Protein AF-A0A433N9Q8-F1 (afdb_monomer)

Sequence (322 aa):
MTQEKDTVDYTVRGFSREFDNTLSNVAILLNKPKSVILRELAEQHFTDRIKMFGMMSKHVAALDEMMARNLGAELIERPYESHMTTRNSLEMGKLLNISSDEQLEDILVRNTPYIMVRANQVIKDTPRTVKGMTLWFALFAELASSSPDLVKTAWETLFYSFDDESYYRYYKNINEIRLLMNKDAITADLHDVRHDGKFCTVAITKPADYQYGAWLAVITLTPAGAQIADEAAADKALSGLCYPTFEKRQIVAKKDTGYHAMAFPEDGGEQQRGFKFIDGRCELNVYSKDYAGSSEFYHPTPLKHVAEVLASVTDGHLKPFA

Organism: NCBI:txid180957

Foldseek 3Di:
DPPDPPDDDDDDDDDDPVVVVVLVVVCVVVVHDSVVVVVVVCCQPQDLLLVVLLLPPPVLVVLQVVLCVVQQAAEASDDDDDPLVSQLSVVLCVLLVPRDSVVLVVLLVVQVVCLNLQCCLPCRVPNHDYGSVSSVSSSLLVQLCDDLVSLVVCCVRRQDDPFVQSLLSSQLSSQVSCVVVVHDRRFSCPQWDWDDADFWIWTWGCDNPDDPQKIKIKIATDPNNVVLCPDPCNVVLFAAQADDDDDQKDKDFDPPPQQWHWHADPVRDDIDIDGGDDPRMTMMMIGRHPDPDRHLVPPPQHVNNVRVVVSVSSCVSSVVSD

Nearest PDB structures (foldseek):
  8chv-assembly1_D  TM=2.017E-01  e=1.789E+00  Homo sapiens
  8b6h-assembly1_EM  TM=1.781E-01  e=7.689E+00  Tetrahymena thermophila SB210
  7u06-assembly1_c  TM=1.977E-01  e=5.269E+00  Saccharomyces cerevisiae

Secondary structure (DSSP, 8-state):
----------------HHHHHHHHHHHHHHT--HHHHHHHHHHHHH--HHHHHHHH-HHHHHHHHHHHHHHTPEEESS----HHHHHHHHHHHHHTT---HHHHHHHHHHHGGGHHHHHHHHTTT-SEEETTHHHHHHHHHHHHHS-HHHHHHHIIIII--S-HHHHHHHHHHHHHHHHHTT-PPPP--TT-EEEE-SSEEEEEE--TTSPTTEEEEEEEE-HHHHHHHHSTTHHHHSEEEEPPPBTTEEEEEPTTSS-EEEE--TT----EEEEE-BTTEEEEEEEE-S---S-GGG-SS-HHHHHHHHHHHHHHHHGGG-

Structure (mmCIF, N/CA/C/O backbone):
data_AF-A0A433N9Q8-F1
#
_entry.id   AF-A0A433N9Q8-F1
#
loop_
_atom_site.group_PDB
_atom_site.id
_atom_site.type_symbol
_atom_site.label_atom_id
_atom_site.label_alt_id
_atom_site.label_comp_id
_atom_site.label_asym_id
_atom_site.label_entity_id
_atom_site.label_seq_id
_atom_site.pdbx_PDB_ins_code
_atom_site.Cartn_x
_atom_site.Cartn_y
_atom_site.Cartn_z
_atom_site.occupancy
_atom_site.B_iso_or_equiv
_atom_site.auth_seq_id
_atom_site.auth_comp_id
_atom_site.auth_asym_id
_atom_site.auth_atom_id
_atom_site.pdbx_PDB_model_num
ATOM 1 N N . MET A 1 1 ? -24.085 -9.781 42.299 1.00 31.45 1 MET A N 1
ATOM 2 C CA . MET A 1 1 ? -23.102 -8.685 42.408 1.00 31.45 1 MET A CA 1
ATOM 3 C C . MET A 1 1 ? -23.230 -7.846 41.155 1.00 31.45 1 MET A C 1
ATOM 5 O O . MET A 1 1 ? -22.847 -8.295 40.084 1.00 31.45 1 MET A O 1
ATOM 9 N N . THR A 1 2 ? -23.900 -6.707 41.269 1.00 35.03 2 THR A N 1
ATOM 10 C CA . THR A 1 2 ? -24.019 -5.697 40.216 1.00 35.03 2 THR A CA 1
ATOM 11 C C . THR A 1 2 ? -22.614 -5.173 39.943 1.00 35.03 2 THR A C 1
ATOM 13 O O . THR A 1 2 ? -21.982 -4.663 40.862 1.00 35.03 2 THR A O 1
ATOM 16 N N . GLN A 1 3 ? -22.090 -5.365 38.730 1.00 36.41 3 GLN A N 1
ATOM 17 C CA . GLN A 1 3 ? -20.880 -4.661 38.308 1.00 36.41 3 GLN A CA 1
ATOM 18 C C . GLN A 1 3 ? -21.175 -3.163 38.434 1.00 36.41 3 GLN A C 1
ATOM 20 O O . GLN A 1 3 ? -22.053 -2.657 37.732 1.00 36.41 3 GLN A O 1
ATOM 25 N N . GLU A 1 4 ? -20.510 -2.478 39.366 1.00 37.81 4 GLU A N 1
ATOM 26 C CA . GLU A 1 4 ? -20.438 -1.019 39.342 1.00 37.81 4 GLU A CA 1
ATOM 27 C C . GLU A 1 4 ? -19.962 -0.630 37.943 1.00 37.81 4 GLU A C 1
ATOM 29 O O . GLU A 1 4 ? -18.916 -1.088 37.480 1.00 37.81 4 GLU A O 1
ATOM 34 N N . LYS A 1 5 ? -20.780 0.146 37.225 1.00 50.31 5 LYS A N 1
ATOM 35 C CA . LYS A 1 5 ? -20.314 0.787 36.002 1.00 50.31 5 LYS A CA 1
ATOM 36 C C . LYS A 1 5 ? -19.216 1.746 36.439 1.00 50.31 5 LYS A C 1
ATOM 38 O O . LYS A 1 5 ? -19.501 2.683 37.174 1.00 50.31 5 LYS A O 1
ATOM 43 N N . ASP A 1 6 ? -17.989 1.470 36.023 1.00 73.12 6 ASP A N 1
ATOM 44 C CA . ASP A 1 6 ? -16.824 2.321 36.251 1.00 73.12 6 ASP A CA 1
ATOM 45 C C . ASP A 1 6 ? -17.045 3.649 35.502 1.00 73.12 6 ASP A C 1
ATOM 47 O O . ASP A 1 6 ? -16.806 3.756 34.298 1.00 73.12 6 ASP A O 1
ATOM 51 N N . THR A 1 7 ? -17.675 4.618 36.172 1.00 78.06 7 THR A N 1
ATOM 52 C CA . THR A 1 7 ? -18.105 5.897 35.590 1.00 78.06 7 THR A CA 1
ATOM 53 C C . THR A 1 7 ? -17.293 7.041 36.171 1.00 78.06 7 THR A C 1
ATOM 55 O O . THR A 1 7 ? -17.080 7.102 37.380 1.00 78.06 7 THR A O 1
ATOM 58 N N . VAL A 1 8 ? -16.900 7.985 35.315 1.00 82.38 8 VAL A N 1
ATOM 59 C CA . VAL A 1 8 ? -16.176 9.200 35.704 1.00 82.38 8 VAL A CA 1
ATOM 60 C C . VAL A 1 8 ? -17.078 10.412 35.497 1.00 82.38 8 VAL A C 1
ATOM 62 O O . VAL A 1 8 ? -17.590 10.628 34.398 1.00 82.38 8 VAL A O 1
ATOM 65 N N . ASP A 1 9 ? -17.240 11.221 36.543 1.00 87.69 9 ASP A N 1
ATOM 66 C CA . ASP A 1 9 ? -17.997 12.468 36.477 1.00 87.69 9 ASP A CA 1
ATOM 67 C C . ASP A 1 9 ? -17.104 13.638 36.045 1.00 87.69 9 ASP A C 1
ATOM 69 O O . ASP A 1 9 ? -16.036 13.885 36.610 1.00 87.69 9 ASP A O 1
ATOM 73 N N . TYR A 1 10 ? -17.575 14.410 35.063 1.00 85.50 10 TYR A N 1
ATOM 74 C CA . TYR A 1 10 ? -16.895 15.604 34.561 1.00 85.50 10 TYR A CA 1
ATOM 75 C C . TYR A 1 10 ? -17.683 16.868 34.908 1.00 85.50 10 TYR A C 1
ATOM 77 O O . TYR A 1 10 ? -18.892 16.947 34.699 1.00 85.50 10 TYR A O 1
ATOM 85 N N . THR A 1 11 ? -16.986 17.907 35.376 1.00 89.81 11 THR A N 1
ATOM 86 C CA . THR A 1 11 ? -17.552 19.260 35.497 1.00 89.81 11 THR A CA 1
ATOM 87 C C . THR A 1 11 ? -17.067 20.123 34.336 1.00 89.81 11 THR A C 1
ATOM 89 O O . THR A 1 11 ? -15.890 20.472 34.273 1.00 89.81 11 THR A O 1
ATOM 92 N N . VAL A 1 12 ? -17.978 20.513 33.442 1.00 85.75 12 VAL A N 1
ATOM 93 C CA . VAL A 1 12 ? -17.686 21.412 32.314 1.00 85.75 12 VAL A CA 1
ATOM 94 C C . VAL A 1 12 ? -18.096 22.838 32.686 1.00 85.75 12 VAL A C 1
ATOM 96 O O . VAL A 1 12 ? -19.230 23.075 33.101 1.00 85.75 12 VAL A O 1
ATOM 99 N N . ARG A 1 13 ? -17.173 23.799 32.568 1.00 89.94 13 ARG A N 1
ATOM 100 C CA . ARG A 1 13 ? -17.403 25.221 32.884 1.00 89.94 13 ARG A CA 1
ATOM 101 C C . ARG A 1 13 ? -17.312 26.074 31.620 1.00 89.94 13 ARG A C 1
ATOM 103 O O . ARG A 1 13 ? -16.639 25.693 30.671 1.00 89.94 13 ARG A O 1
ATOM 110 N N . GLY A 1 14 ? -17.935 27.254 31.645 1.00 91.44 14 GLY A N 1
ATOM 111 C CA . GLY A 1 14 ? -17.778 28.264 30.590 1.00 91.44 14 GLY A CA 1
ATOM 112 C C . GLY A 1 14 ? -18.806 28.216 29.456 1.00 91.44 14 GLY A C 1
ATOM 113 O O . GLY A 1 14 ? -18.588 28.854 28.432 1.00 91.44 14 GLY A O 1
ATOM 114 N N . PHE A 1 15 ? -19.930 27.510 29.619 1.00 92.12 15 PHE A N 1
ATOM 115 C CA . PHE A 1 15 ? -21.057 27.657 28.694 1.00 92.12 15 PHE A CA 1
ATOM 116 C C . PHE A 1 15 ? -21.629 29.079 28.755 1.00 92.12 15 PHE A C 1
ATOM 118 O O . PHE A 1 15 ? -21.805 29.637 29.841 1.00 92.12 15 PHE A O 1
ATOM 125 N N . SER A 1 16 ? -21.933 29.662 27.592 1.00 95.88 16 SER A N 1
ATOM 126 C CA . SER A 1 16 ? -22.615 30.955 27.533 1.00 95.88 16 SER A CA 1
ATOM 127 C C . SER A 1 16 ? -24.051 30.834 28.047 1.00 95.88 16 SER A C 1
ATOM 129 O O . SER A 1 16 ? -24.671 29.767 27.996 1.00 95.88 16 SER A O 1
ATOM 131 N N . ARG A 1 17 ? -24.603 31.950 28.528 1.00 95.44 17 ARG A N 1
ATOM 132 C CA . ARG A 1 17 ? -25.985 32.002 29.022 1.00 95.44 17 ARG A CA 1
ATOM 133 C C . ARG A 1 17 ? -26.982 31.687 27.906 1.00 95.44 17 ARG A C 1
ATOM 135 O O . ARG A 1 17 ? -27.968 30.994 28.132 1.00 95.44 17 ARG A O 1
ATOM 142 N N . GLU A 1 18 ? -26.712 32.169 26.698 1.00 96.75 18 GLU A N 1
ATOM 143 C CA . GLU A 1 18 ? -27.538 31.958 25.509 1.00 96.75 18 GLU A CA 1
ATOM 144 C C . GLU A 1 18 ? -27.590 30.472 25.124 1.00 96.75 18 GLU A C 1
ATOM 146 O O . GLU A 1 18 ? -28.661 29.947 24.800 1.00 96.75 18 GLU A O 1
ATOM 151 N N . PHE A 1 19 ? -26.454 29.773 25.218 1.00 95.69 19 PHE A N 1
ATOM 152 C CA . PHE A 1 19 ? -26.404 28.332 24.994 1.00 95.69 19 PHE A CA 1
ATOM 153 C C . PHE A 1 19 ? -27.163 27.567 26.085 1.00 95.69 19 PHE A C 1
ATOM 155 O O . PHE A 1 19 ? -27.964 26.700 25.747 1.00 95.69 19 PHE A O 1
ATOM 162 N N . ASP A 1 20 ? -26.991 27.902 27.371 1.00 95.81 20 ASP A N 1
ATOM 163 C CA . ASP A 1 20 ? -27.712 27.217 28.458 1.00 95.81 20 ASP A CA 1
ATOM 164 C C . ASP A 1 20 ? -29.237 27.398 28.365 1.00 95.81 20 ASP A C 1
ATOM 166 O O . ASP A 1 20 ? -29.995 26.451 28.594 1.00 95.81 20 ASP A O 1
ATOM 170 N N . ASN A 1 21 ? -29.701 28.581 27.953 1.00 97.19 21 ASN A N 1
ATOM 171 C CA . ASN A 1 21 ? -31.117 28.825 27.669 1.00 97.19 21 ASN A CA 1
ATOM 172 C C . ASN A 1 21 ? -31.620 27.903 26.549 1.00 97.19 21 ASN A C 1
ATOM 174 O O . ASN A 1 21 ? -32.655 27.251 26.688 1.00 97.19 21 ASN A O 1
ATOM 178 N N . THR A 1 22 ? -30.856 27.797 25.460 1.00 97.31 22 THR A N 1
ATOM 179 C CA . THR A 1 22 ? -31.185 26.907 24.339 1.00 97.31 22 THR A CA 1
ATOM 180 C C . THR A 1 22 ? -31.194 25.442 24.779 1.00 97.31 22 THR A C 1
ATOM 182 O O . THR A 1 22 ? -32.152 24.724 24.505 1.00 97.31 22 THR A O 1
ATOM 185 N N . LEU A 1 23 ? -30.183 25.006 25.535 1.00 95.81 23 LEU A N 1
ATOM 186 C CA . LEU A 1 23 ? -30.084 23.646 26.061 1.00 95.81 23 LEU A CA 1
ATOM 187 C C . LEU A 1 23 ? -31.224 23.323 27.040 1.00 95.81 23 LEU A C 1
ATOM 189 O O . LEU A 1 23 ? -31.704 22.194 27.056 1.00 95.81 23 LEU A O 1
ATOM 193 N N . SER A 1 24 ? -31.698 24.301 27.821 1.00 97.00 24 SER A N 1
ATOM 194 C CA . SER A 1 24 ? -32.892 24.159 28.672 1.00 97.00 24 SER A CA 1
ATOM 195 C C . SER A 1 24 ? -34.137 23.869 27.841 1.00 97.00 24 SER A C 1
ATOM 197 O O . SER A 1 24 ? -34.876 22.938 28.148 1.00 97.00 24 SER A O 1
ATOM 199 N N . ASN A 1 25 ? -34.340 24.627 26.761 1.00 97.62 25 ASN A N 1
ATOM 200 C CA . ASN A 1 25 ? -35.471 24.422 25.861 1.00 97.62 25 ASN A CA 1
ATOM 201 C C . ASN A 1 25 ? -35.389 23.052 25.174 1.00 97.62 25 ASN A C 1
ATOM 203 O O . ASN A 1 25 ? -36.377 22.323 25.143 1.00 97.62 25 ASN A O 1
ATOM 207 N N . VAL A 1 26 ? -34.205 22.659 24.691 1.00 96.94 26 VAL A N 1
ATOM 208 C CA . VAL A 1 26 ? -33.976 21.334 24.090 1.00 96.94 26 VAL A CA 1
ATOM 209 C C . VAL A 1 26 ? -34.224 20.211 25.103 1.00 96.94 26 VAL A C 1
ATOM 211 O O . VAL A 1 26 ? -34.864 19.223 24.762 1.00 96.94 26 VAL A O 1
ATOM 214 N N . ALA A 1 27 ? -33.786 20.367 26.355 1.00 97.12 27 ALA A N 1
ATOM 215 C CA . ALA A 1 27 ? -34.026 19.399 27.426 1.00 97.12 27 ALA A CA 1
ATOM 216 C C . ALA A 1 27 ? -35.521 19.171 27.694 1.00 97.12 27 ALA A C 1
ATOM 218 O O . ALA A 1 27 ? -35.953 18.026 27.835 1.00 97.12 27 ALA A O 1
ATOM 219 N N . ILE A 1 28 ? -36.312 20.250 27.708 1.00 97.25 28 ILE A N 1
ATOM 220 C CA . ILE A 1 28 ? -37.774 20.182 27.839 1.00 97.25 28 ILE A CA 1
ATOM 221 C C . ILE A 1 28 ? -38.385 19.473 26.623 1.00 97.25 28 ILE A C 1
ATOM 223 O O . ILE A 1 28 ? -39.168 18.543 26.796 1.00 97.25 28 ILE A O 1
ATOM 227 N N . LEU A 1 29 ? -38.003 19.869 25.403 1.00 97.31 29 LEU A N 1
ATOM 228 C CA . LEU A 1 29 ? -38.543 19.302 24.160 1.00 97.31 29 LEU A CA 1
ATOM 229 C C . LEU A 1 29 ? -38.243 17.806 24.005 1.00 97.31 29 LEU A C 1
ATOM 231 O O . LEU A 1 29 ? -39.100 17.052 23.554 1.00 97.31 29 LEU A O 1
ATOM 235 N N . LEU A 1 30 ? -37.037 17.374 24.380 1.00 95.25 30 LEU A N 1
ATOM 236 C CA . LEU A 1 30 ? -36.615 15.973 24.310 1.00 95.25 30 LEU A CA 1
ATOM 237 C C . LEU A 1 30 ? -37.037 15.154 25.537 1.00 95.25 30 LEU A C 1
ATOM 239 O O . LEU A 1 30 ? -36.809 13.946 25.555 1.00 95.25 30 LEU A O 1
ATOM 243 N N . ASN A 1 31 ? -37.609 15.792 26.564 1.00 96.31 31 ASN A N 1
ATOM 244 C CA . ASN A 1 31 ? -37.870 15.194 27.874 1.00 96.31 31 ASN A CA 1
ATOM 245 C C . ASN A 1 31 ? -36.634 14.460 28.445 1.00 96.31 31 ASN A C 1
ATOM 247 O O . ASN A 1 31 ? -36.723 13.338 28.948 1.00 96.31 31 ASN A O 1
ATOM 251 N N . LYS A 1 32 ? -35.455 15.084 28.326 1.00 96.50 32 LYS A N 1
ATOM 252 C CA . LYS A 1 32 ? -34.167 14.538 28.784 1.00 96.50 32 LYS A CA 1
ATOM 253 C C . LYS A 1 32 ? -33.403 15.570 29.619 1.00 96.50 32 LYS A C 1
ATOM 255 O O . LYS A 1 32 ? -33.336 16.731 29.220 1.00 96.50 32 LYS A O 1
ATOM 260 N N . PRO A 1 33 ? -32.760 15.182 30.739 1.00 96.25 33 PRO A N 1
ATOM 261 C CA . PRO A 1 33 ? -31.902 16.094 31.493 1.00 96.25 33 PRO A CA 1
ATOM 262 C C . PRO A 1 33 ? -30.751 16.642 30.639 1.00 96.25 33 PRO A C 1
ATOM 264 O O . PRO A 1 33 ? -30.158 15.906 29.850 1.00 96.25 33 PRO A O 1
ATOM 267 N N . LYS A 1 34 ? -30.365 17.908 30.860 1.00 94.44 34 LYS A N 1
ATOM 268 C CA . LYS A 1 34 ? -29.237 18.551 30.155 1.00 94.44 34 LYS A CA 1
ATOM 269 C C . LYS A 1 34 ? -27.954 17.714 30.211 1.00 94.44 34 LYS A C 1
ATOM 271 O O . LYS A 1 34 ? -27.276 17.560 29.203 1.00 94.44 34 LYS A O 1
ATOM 276 N N . SER A 1 35 ? -27.639 17.153 31.382 1.00 91.69 35 SER A N 1
ATOM 277 C CA . SER A 1 35 ? -26.459 16.306 31.591 1.00 91.69 35 SER A CA 1
ATOM 278 C C . SER A 1 35 ? -26.495 15.030 30.750 1.00 91.69 35 SER A C 1
ATOM 280 O O . SER A 1 35 ? -25.464 14.625 30.228 1.00 91.69 35 SER A O 1
ATOM 282 N N . VAL A 1 36 ? -27.673 14.424 30.570 1.00 92.88 36 VAL A N 1
ATOM 283 C CA . VAL A 1 36 ? -27.850 13.242 29.717 1.00 92.88 36 VAL A CA 1
ATOM 284 C C . VAL A 1 36 ? -27.637 13.609 28.255 1.00 92.88 36 VAL A C 1
ATOM 286 O O . VAL A 1 36 ? -26.911 12.898 27.577 1.00 92.88 36 VAL A O 1
ATOM 289 N N . ILE A 1 37 ? -28.189 14.736 27.795 1.00 93.50 37 ILE A N 1
ATOM 290 C CA . ILE A 1 37 ? -27.993 15.219 26.419 1.00 93.50 37 ILE A CA 1
ATOM 291 C C . ILE A 1 37 ? -26.510 15.480 26.144 1.00 93.50 37 ILE A C 1
ATOM 293 O O . ILE A 1 37 ? -25.975 15.001 25.151 1.00 93.50 37 ILE A O 1
ATOM 297 N N . LEU A 1 38 ? -25.832 16.213 27.034 1.00 92.44 38 LEU A N 1
ATOM 298 C CA . LEU A 1 38 ? -24.407 16.513 26.879 1.00 92.44 38 LEU A CA 1
ATOM 299 C C . LEU A 1 38 ? -23.548 15.247 26.913 1.00 92.44 38 LEU A C 1
ATOM 301 O O . LEU A 1 38 ? -22.625 15.128 26.114 1.00 92.44 38 LEU A O 1
ATOM 305 N N . ARG A 1 39 ? -23.858 14.299 27.805 1.00 90.75 39 ARG A N 1
ATOM 306 C CA . ARG A 1 39 ? -23.155 13.015 27.884 1.00 90.75 39 ARG A CA 1
ATOM 307 C C . ARG A 1 39 ? -23.367 12.180 26.622 1.00 90.75 39 ARG A C 1
ATOM 309 O O . ARG A 1 39 ? -22.387 11.713 26.061 1.00 90.75 39 ARG A O 1
ATOM 316 N N . GLU A 1 40 ? -24.608 12.027 26.158 1.00 89.06 40 GLU A N 1
ATOM 317 C CA . GLU A 1 40 ? -24.927 11.288 24.928 1.00 89.06 40 GLU A CA 1
ATOM 318 C C . GLU A 1 40 ? -24.238 11.914 23.708 1.00 89.06 40 GLU A C 1
ATOM 320 O O . GLU A 1 40 ? -23.652 11.190 22.911 1.00 89.06 40 GLU A O 1
ATOM 325 N N . LEU A 1 41 ? -24.235 13.247 23.588 1.00 89.38 41 LEU A N 1
ATOM 326 C CA . LEU A 1 41 ? -23.511 13.948 22.522 1.00 89.38 41 LEU A CA 1
ATOM 327 C C . LEU A 1 41 ? -21.995 13.744 22.628 1.00 89.38 41 LEU A C 1
ATOM 329 O O . LEU A 1 41 ? -21.334 13.510 21.618 1.00 89.38 41 LEU A O 1
ATOM 333 N N . ALA A 1 42 ? -21.431 13.821 23.834 1.00 88.50 42 ALA A N 1
ATOM 334 C CA . ALA A 1 42 ? -20.005 13.603 24.041 1.00 88.50 42 ALA A CA 1
ATOM 335 C C . ALA A 1 42 ? -19.598 12.163 23.693 1.00 88.50 42 ALA A C 1
ATOM 337 O O . ALA A 1 42 ? -18.631 11.966 22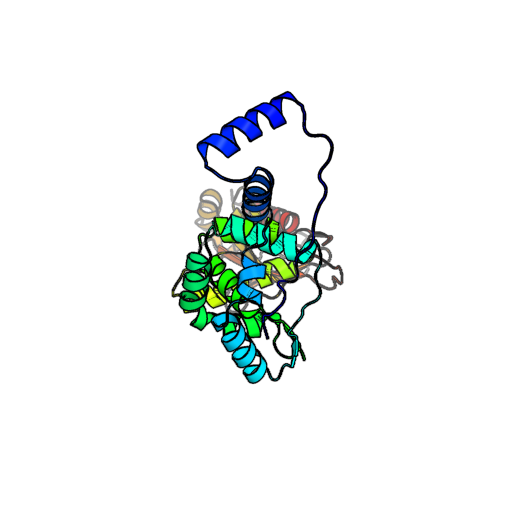.963 1.00 88.50 42 ALA A O 1
ATOM 338 N N . GLU A 1 43 ? -20.354 11.164 24.149 1.00 84.94 43 GLU A N 1
ATOM 339 C CA . GLU A 1 43 ? -20.153 9.758 23.779 1.00 84.94 43 GLU A CA 1
ATOM 340 C C . GLU A 1 43 ? -20.303 9.580 22.259 1.00 84.94 43 GLU A C 1
ATOM 342 O O . GLU A 1 43 ? -19.436 9.017 21.600 1.00 84.94 43 GLU A O 1
ATOM 347 N N . GLN A 1 44 ? -21.334 10.160 21.647 1.00 81.44 44 GLN A N 1
ATOM 348 C CA . GLN A 1 44 ? -21.538 10.065 20.203 1.00 81.44 44 GLN A CA 1
ATOM 349 C C . GLN A 1 44 ? -20.357 10.618 19.388 1.00 81.44 44 GLN A C 1
ATOM 351 O O . GLN A 1 44 ? -20.004 10.030 18.365 1.00 81.44 44 GLN A O 1
ATOM 356 N N . HIS A 1 45 ? -19.760 11.735 19.814 1.00 81.12 45 HIS A N 1
ATOM 357 C CA . HIS A 1 45 ? -18.724 12.432 19.045 1.00 81.12 45 HIS A CA 1
ATOM 358 C C . HIS A 1 45 ? -17.285 12.054 19.406 1.00 81.12 45 HIS A C 1
ATOM 360 O O . HIS A 1 45 ? -16.400 12.204 18.564 1.00 81.12 45 HIS A O 1
ATOM 366 N N . PHE A 1 46 ? -17.032 11.590 20.630 1.00 83.06 46 PHE A N 1
ATOM 367 C CA . PHE A 1 46 ? -15.676 11.343 21.131 1.00 83.06 46 PHE A CA 1
ATOM 368 C C . PHE A 1 46 ? -15.399 9.876 21.463 1.00 83.06 46 PHE A C 1
ATOM 370 O O . PHE A 1 46 ? -14.273 9.543 21.836 1.00 83.06 46 PHE A O 1
ATOM 377 N N . THR A 1 47 ? -16.381 8.980 21.325 1.00 85.44 47 THR A N 1
ATOM 378 C CA . THR A 1 47 ? -16.136 7.550 21.509 1.00 85.44 47 THR A CA 1
ATOM 379 C C . THR A 1 47 ? -15.330 6.973 20.349 1.00 85.44 47 THR A C 1
ATOM 381 O O . THR A 1 47 ? -15.749 6.984 19.192 1.00 85.44 47 THR A O 1
ATOM 384 N N . ASP A 1 48 ? -14.194 6.371 20.695 1.00 90.88 48 ASP A N 1
ATOM 385 C CA . ASP A 1 48 ? -13.487 5.437 19.827 1.00 90.88 48 ASP A CA 1
ATOM 386 C C . ASP A 1 48 ? -14.273 4.123 19.752 1.00 90.88 48 ASP A C 1
ATOM 388 O O . ASP A 1 48 ? -14.139 3.227 20.591 1.00 90.88 48 ASP A O 1
ATOM 392 N N . ARG A 1 49 ? -15.148 4.038 18.752 1.00 91.56 49 ARG A N 1
ATOM 393 C CA . ARG A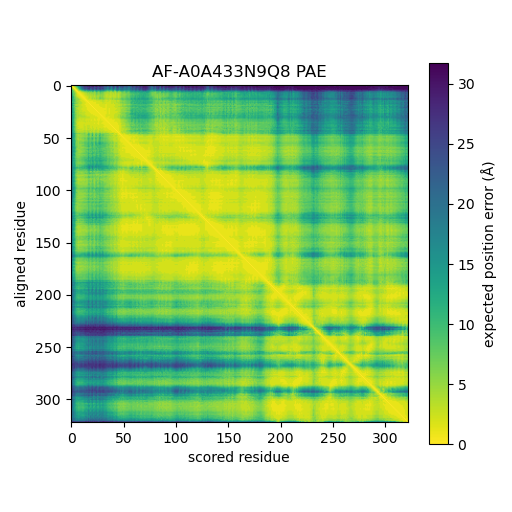 1 49 ? -16.071 2.914 18.603 1.00 91.56 49 ARG A CA 1
ATOM 394 C C . ARG A 1 49 ? -15.373 1.609 18.255 1.00 91.56 49 ARG A C 1
ATOM 396 O O . ARG A 1 49 ? -15.721 0.585 18.828 1.00 91.56 49 ARG A O 1
ATOM 403 N N . ILE A 1 50 ? -14.375 1.650 17.370 1.00 94.94 50 ILE A N 1
ATOM 404 C CA . ILE A 1 50 ? -13.591 0.467 16.985 1.00 94.94 50 ILE A CA 1
ATOM 405 C C . ILE A 1 50 ? -12.953 -0.147 18.225 1.00 94.94 50 ILE A C 1
ATOM 407 O O . ILE A 1 50 ? -13.089 -1.345 18.467 1.00 94.94 50 ILE A O 1
ATOM 411 N N . LYS A 1 51 ? -12.309 0.676 19.052 1.00 91.69 51 LYS A N 1
ATOM 412 C CA . LYS A 1 51 ? -11.666 0.196 20.269 1.00 91.69 51 LYS A CA 1
ATOM 413 C C . LYS A 1 51 ? -12.674 -0.310 21.296 1.00 91.69 51 LYS A C 1
ATOM 415 O O . LYS A 1 51 ? -12.486 -1.395 21.839 1.00 91.69 51 LYS A O 1
ATOM 420 N N . MET A 1 52 ? -13.748 0.438 21.553 1.00 90.44 52 MET A N 1
ATOM 421 C CA . MET A 1 52 ? -14.784 0.009 22.500 1.00 90.44 52 MET A CA 1
ATOM 422 C C . MET A 1 52 ? -15.404 -1.325 22.084 1.00 90.44 52 MET A C 1
ATOM 424 O O . MET A 1 52 ? -15.502 -2.241 22.900 1.00 90.44 52 MET A O 1
ATOM 428 N N . PHE A 1 53 ? -15.752 -1.466 20.808 1.00 94.62 53 PHE A N 1
ATOM 429 C CA . PHE A 1 53 ? -16.275 -2.708 20.262 1.00 94.62 53 PHE A CA 1
ATOM 430 C C . PHE A 1 53 ? -15.254 -3.847 20.364 1.00 94.62 53 PHE A C 1
ATOM 432 O O . PHE A 1 53 ? -15.588 -4.922 20.857 1.00 94.62 53 PHE A O 1
ATOM 439 N N . GLY A 1 54 ? -13.994 -3.603 19.990 1.00 94.19 54 GLY A N 1
ATOM 440 C CA . GLY A 1 54 ? -12.919 -4.594 20.081 1.00 94.19 54 GLY A CA 1
ATOM 441 C C . GLY A 1 54 ? -12.672 -5.105 21.505 1.00 94.19 54 GLY A C 1
ATOM 442 O O . GLY A 1 54 ? -12.382 -6.282 21.698 1.00 94.19 54 GLY A O 1
ATOM 443 N N . MET A 1 55 ? -12.850 -4.251 22.515 1.00 91.25 55 MET A N 1
ATOM 444 C CA . MET A 1 55 ? -12.666 -4.619 23.922 1.00 91.25 55 MET A CA 1
ATOM 445 C C . MET A 1 55 ? -13.875 -5.335 24.533 1.00 91.25 55 MET A C 1
ATOM 447 O O . MET A 1 55 ? -13.705 -6.177 25.421 1.00 91.25 55 MET A O 1
ATOM 451 N N . MET A 1 56 ? -15.088 -4.993 24.089 1.00 90.56 56 MET A N 1
ATOM 452 C CA . MET A 1 56 ? -16.340 -5.443 24.709 1.00 90.56 56 MET A CA 1
ATOM 453 C C . MET A 1 56 ? -17.015 -6.600 23.961 1.00 90.56 56 MET A C 1
ATOM 455 O O . MET A 1 56 ? -17.796 -7.342 24.564 1.00 90.56 56 MET A O 1
ATOM 459 N N . SER A 1 57 ? -16.731 -6.781 22.668 1.00 95.38 57 SER A N 1
ATOM 460 C CA . SER A 1 57 ? -17.331 -7.840 21.856 1.00 95.38 57 SER A CA 1
ATOM 461 C C . SER A 1 57 ? -16.812 -9.217 22.268 1.00 95.38 57 SER A C 1
ATOM 463 O O . SER A 1 57 ? -15.614 -9.506 22.235 1.00 95.38 57 SER A O 1
ATOM 465 N N . LYS A 1 58 ? -17.744 -10.114 22.611 1.00 95.44 58 LYS A N 1
ATOM 466 C CA . LYS A 1 58 ? -17.436 -11.528 22.881 1.00 95.44 58 LYS A CA 1
ATOM 467 C C . LYS A 1 58 ? -16.938 -12.252 21.632 1.00 95.44 58 LYS A C 1
ATOM 469 O O . LYS A 1 58 ? -16.157 -13.189 21.758 1.00 95.44 58 LYS A O 1
ATOM 474 N N . HIS A 1 59 ? -17.393 -11.830 20.452 1.00 96.44 59 HIS A N 1
ATOM 475 C CA . HIS A 1 59 ? -16.967 -12.425 19.192 1.00 96.44 59 HIS A CA 1
ATOM 476 C C . HIS A 1 59 ? -15.501 -12.084 18.907 1.00 96.44 59 HIS A C 1
ATOM 478 O O . HIS A 1 59 ? -14.705 -12.985 18.651 1.00 96.44 59 HIS A O 1
ATOM 484 N N . VAL A 1 60 ? -15.121 -10.812 19.073 1.00 97.38 60 VAL A N 1
ATOM 485 C CA . VAL A 1 60 ? -13.719 -10.377 18.960 1.00 97.38 60 VAL A CA 1
ATOM 486 C C . VAL A 1 60 ? -12.839 -11.111 19.973 1.00 97.38 60 VAL A C 1
ATOM 488 O O . VAL A 1 60 ? -11.824 -11.681 19.588 1.00 97.38 60 VAL A O 1
ATOM 491 N N . ALA A 1 61 ? -13.265 -11.201 21.238 1.00 96.88 61 ALA A N 1
ATOM 492 C CA . ALA A 1 61 ? -12.510 -11.922 22.265 1.00 96.88 61 ALA A CA 1
ATOM 493 C C . ALA A 1 61 ? -12.260 -13.400 21.896 1.00 96.88 61 ALA A C 1
ATOM 495 O O . ALA A 1 61 ? -11.143 -13.894 22.035 1.00 96.88 61 ALA A O 1
ATOM 496 N N . ALA A 1 62 ? -13.273 -14.098 21.370 1.00 97.06 62 ALA A N 1
ATOM 497 C CA . ALA A 1 62 ? -13.124 -15.485 20.932 1.00 97.06 62 ALA A CA 1
ATOM 498 C C . ALA A 1 62 ? -12.133 -15.625 19.762 1.00 97.06 62 ALA A C 1
ATOM 500 O O . ALA A 1 62 ? -11.321 -16.554 19.747 1.00 97.06 62 ALA A O 1
ATOM 501 N N . LEU A 1 63 ? -12.171 -14.700 18.797 1.00 97.75 63 LEU A N 1
ATOM 502 C CA . LEU A 1 63 ? -11.239 -14.683 17.670 1.00 97.75 63 LEU A CA 1
ATOM 503 C C . LEU A 1 63 ? -9.809 -14.360 18.117 1.00 97.75 63 LEU A C 1
ATOM 505 O O . LEU A 1 63 ? -8.877 -15.019 17.656 1.00 97.75 63 LEU A O 1
ATOM 509 N N . ASP A 1 64 ? -9.623 -13.404 19.029 1.00 97.69 64 ASP A N 1
ATOM 510 C CA . ASP A 1 64 ? -8.310 -13.067 19.588 1.00 97.69 64 ASP A CA 1
ATOM 511 C C . ASP A 1 64 ? -7.680 -14.269 20.290 1.00 97.69 64 ASP A C 1
ATOM 513 O O . ASP A 1 64 ? -6.512 -14.576 20.058 1.00 97.69 64 ASP A O 1
ATOM 517 N N . GLU A 1 65 ? -8.455 -14.998 21.097 1.00 97.19 65 GLU A N 1
ATOM 518 C CA . GLU A 1 65 ? -7.988 -16.224 21.738 1.00 97.19 65 GLU A CA 1
ATOM 519 C C . GLU A 1 65 ? -7.602 -17.308 20.721 1.00 97.19 65 GLU A C 1
ATOM 521 O O . GLU A 1 65 ? -6.581 -17.982 20.880 1.00 97.19 65 GLU A O 1
ATOM 526 N N . MET A 1 66 ? -8.414 -17.505 19.677 1.00 96.56 66 MET A N 1
ATOM 527 C CA . MET A 1 66 ? -8.111 -18.465 18.612 1.00 96.56 66 MET A CA 1
ATOM 528 C C . MET A 1 66 ? -6.828 -18.088 17.871 1.00 96.56 66 MET A C 1
ATOM 530 O O . MET A 1 66 ? -5.968 -18.942 17.659 1.00 96.56 66 MET A O 1
ATOM 534 N N . MET A 1 67 ? -6.678 -16.813 17.517 1.00 97.00 67 MET A N 1
ATOM 535 C CA . MET A 1 67 ? -5.487 -16.288 16.860 1.00 97.00 67 MET A CA 1
ATOM 536 C C . MET A 1 67 ? -4.248 -16.442 17.751 1.00 97.00 67 MET A C 1
ATOM 538 O O . MET A 1 67 ? -3.229 -16.946 17.286 1.00 97.00 67 MET A O 1
ATOM 542 N N . ALA A 1 68 ? -4.337 -16.073 19.033 1.00 96.69 68 ALA A N 1
ATOM 543 C CA . ALA A 1 68 ? -3.247 -16.199 19.998 1.00 96.69 68 ALA A CA 1
ATOM 544 C C . ALA A 1 68 ? -2.784 -17.658 20.137 1.00 96.69 68 ALA A C 1
ATOM 546 O O . ALA A 1 68 ? -1.592 -17.942 20.018 1.00 96.69 68 ALA A O 1
ATOM 547 N N . ARG A 1 69 ? -3.729 -18.601 20.285 1.00 95.88 69 ARG A N 1
ATOM 548 C CA . ARG A 1 69 ? -3.432 -20.043 20.329 1.00 95.88 69 ARG A CA 1
ATOM 549 C C . ARG A 1 69 ? -2.749 -20.533 19.054 1.00 95.88 69 ARG A C 1
ATOM 551 O O . ARG A 1 69 ? -1.767 -21.262 19.147 1.00 95.88 69 ARG A O 1
ATOM 558 N N . ASN A 1 70 ? -3.232 -20.117 17.884 1.00 94.75 70 ASN A N 1
ATOM 559 C CA . ASN A 1 70 ? -2.660 -20.526 16.598 1.00 94.75 70 ASN A CA 1
ATOM 560 C C . ASN A 1 70 ? -1.235 -19.998 16.383 1.00 94.75 70 ASN A C 1
ATOM 562 O O . ASN A 1 70 ? -0.437 -20.657 15.722 1.00 94.75 70 ASN A O 1
ATOM 566 N N . LEU A 1 71 ? -0.919 -18.821 16.925 1.00 94.69 71 LEU A N 1
ATOM 567 C CA . LEU A 1 71 ? 0.410 -18.213 16.838 1.00 94.69 71 LEU A CA 1
ATOM 568 C C . LEU A 1 71 ? 1.350 -18.638 17.975 1.00 94.69 71 LEU A C 1
ATOM 570 O O . LEU A 1 71 ? 2.529 -18.300 17.936 1.00 94.69 71 LEU A O 1
ATOM 574 N N . GLY A 1 72 ? 0.850 -19.346 18.994 1.00 94.69 72 GLY A N 1
ATOM 575 C CA . GLY A 1 72 ? 1.613 -19.632 20.211 1.00 94.69 72 GLY A CA 1
ATOM 576 C C . GLY A 1 72 ? 1.937 -18.379 21.036 1.00 94.69 72 GLY A C 1
ATOM 577 O O . GLY A 1 72 ? 2.947 -18.355 21.735 1.00 94.69 72 GLY A O 1
ATOM 578 N N . ALA A 1 73 ? 1.104 -17.339 20.940 1.00 95.06 73 ALA A N 1
ATOM 579 C CA . ALA A 1 73 ? 1.299 -16.053 21.603 1.00 95.06 73 ALA A CA 1
ATOM 580 C C . ALA A 1 73 ? 0.438 -15.920 22.872 1.00 95.06 73 ALA A C 1
ATOM 582 O O . ALA A 1 73 ? -0.678 -16.433 22.950 1.00 95.06 73 ALA A O 1
ATOM 583 N N . GLU A 1 74 ? 0.935 -15.178 23.859 1.00 95.50 74 GLU A N 1
ATOM 584 C CA . GLU A 1 74 ? 0.176 -14.765 25.044 1.00 95.50 74 GLU A CA 1
ATOM 585 C C . GLU A 1 74 ? -0.822 -13.652 24.676 1.00 95.50 74 GLU A C 1
ATOM 587 O O . GLU A 1 74 ? -0.449 -12.661 24.042 1.00 95.50 74 GLU A O 1
ATOM 592 N N . LEU A 1 75 ? -2.088 -13.786 25.085 1.00 95.94 75 LEU A N 1
ATOM 593 C CA . LEU A 1 75 ? -3.107 -12.751 24.891 1.00 95.94 75 LEU A CA 1
ATOM 594 C C . LEU A 1 75 ? -3.110 -11.763 26.065 1.00 95.94 75 LEU A C 1
ATOM 596 O O . LEU A 1 75 ? -3.410 -12.124 27.201 1.00 95.94 75 LEU A O 1
ATOM 600 N N . ILE A 1 76 ? -2.831 -10.493 25.778 1.00 94.31 76 ILE A N 1
ATOM 601 C CA . ILE A 1 76 ? -2.939 -9.400 26.744 1.00 94.31 76 ILE A CA 1
ATOM 602 C C . ILE A 1 76 ? -4.370 -8.844 26.725 1.00 94.31 76 ILE A C 1
ATOM 604 O O . ILE A 1 76 ? -4.787 -8.191 25.768 1.00 94.31 76 ILE A O 1
ATOM 608 N N . GLU A 1 77 ? -5.098 -9.040 27.826 1.00 88.62 77 GLU A N 1
ATOM 609 C CA . GLU A 1 77 ? -6.491 -8.586 27.992 1.00 88.62 77 GLU A CA 1
ATOM 610 C C . GLU A 1 77 ? -6.655 -7.065 28.083 1.00 88.62 77 GLU A C 1
ATOM 612 O O . GLU A 1 77 ? -7.713 -6.535 27.756 1.00 88.62 77 GLU A O 1
ATOM 617 N N . ARG A 1 78 ? -5.635 -6.355 28.578 1.00 85.62 78 ARG A N 1
ATOM 618 C CA . ARG A 1 78 ? -5.658 -4.899 28.776 1.00 85.62 78 ARG A CA 1
ATOM 619 C C . ARG A 1 78 ? -4.459 -4.268 28.069 1.00 85.62 78 ARG A C 1
ATOM 621 O O . ARG A 1 78 ? -3.394 -4.169 28.683 1.00 85.62 78 ARG A O 1
ATOM 628 N N . PRO A 1 79 ? -4.591 -3.903 26.783 1.00 80.81 79 PRO A N 1
ATOM 629 C CA . PRO A 1 79 ? -3.510 -3.258 26.055 1.00 80.81 79 PRO A CA 1
ATOM 630 C C . PRO A 1 79 ? -3.152 -1.897 26.656 1.00 80.81 79 PRO A C 1
ATOM 632 O O . PRO A 1 79 ? -3.955 -1.251 27.330 1.00 80.81 79 PRO A O 1
ATOM 635 N N . TYR A 1 80 ? -1.920 -1.461 26.397 1.00 78.88 80 TYR A N 1
ATOM 636 C CA . TYR A 1 80 ? -1.498 -0.099 26.701 1.00 78.88 80 TYR A CA 1
ATOM 637 C C . TYR A 1 80 ? -2.259 0.895 25.822 1.00 78.88 80 TYR A C 1
ATOM 639 O O . TYR A 1 80 ? -2.364 0.705 24.611 1.00 78.88 80 TYR A O 1
ATOM 647 N N . GLU A 1 81 ? -2.731 1.978 26.433 1.00 81.88 81 GLU A N 1
ATOM 648 C CA . GLU A 1 81 ? -3.508 3.003 25.750 1.00 81.88 81 GLU A CA 1
ATOM 649 C C . GLU A 1 81 ? -2.722 4.287 25.543 1.00 81.88 81 GLU A C 1
ATOM 651 O O . GLU A 1 81 ? -2.041 4.778 26.443 1.00 81.88 81 GLU A O 1
ATOM 656 N N . SER A 1 82 ? -2.853 4.863 24.348 1.00 87.94 82 SER A N 1
ATOM 657 C CA . SER A 1 82 ? -2.218 6.128 24.000 1.00 87.94 82 SER A CA 1
ATOM 658 C C . SER A 1 82 ? -3.106 6.967 23.089 1.00 87.94 82 SER A C 1
ATOM 660 O O . SER A 1 82 ? -4.028 6.477 22.442 1.00 87.94 82 SER A O 1
ATOM 662 N N . HIS A 1 83 ? -2.788 8.253 22.978 1.00 87.81 83 HIS A N 1
ATOM 663 C CA . HIS A 1 83 ? -3.440 9.127 22.004 1.00 87.81 83 HIS A CA 1
ATOM 664 C C . HIS A 1 83 ? -3.201 8.665 20.552 1.00 87.81 83 HIS A C 1
ATOM 666 O O . HIS A 1 83 ? -4.033 8.939 19.691 1.00 87.81 83 HIS A O 1
ATOM 672 N N . MET A 1 84 ? -2.109 7.939 20.277 1.00 87.50 84 MET A N 1
ATOM 673 C CA . MET A 1 84 ? -1.812 7.405 18.943 1.00 87.50 84 MET A CA 1
ATOM 674 C C . MET A 1 84 ? -2.709 6.217 18.579 1.00 87.50 84 MET A C 1
ATOM 676 O O . MET A 1 84 ? -3.211 6.169 17.459 1.00 87.50 84 MET A O 1
ATOM 680 N N . THR A 1 85 ? -2.968 5.292 19.513 1.00 88.44 85 THR A N 1
ATOM 681 C CA . THR A 1 85 ? -3.885 4.163 19.263 1.00 88.44 85 THR A CA 1
ATOM 682 C C . THR A 1 85 ? -5.304 4.668 19.015 1.00 88.44 85 THR A C 1
ATOM 684 O O . THR A 1 85 ? -5.912 4.287 18.020 1.00 88.44 85 THR A O 1
ATOM 687 N N . THR A 1 86 ? -5.777 5.624 19.823 1.00 91.62 86 THR A N 1
ATOM 688 C CA . THR A 1 86 ? -7.068 6.296 19.603 1.00 91.62 86 THR A CA 1
ATOM 689 C C . THR A 1 86 ? -7.124 7.017 18.253 1.00 91.62 86 THR A C 1
ATOM 691 O O . THR A 1 86 ? -8.107 6.885 17.527 1.00 91.62 86 THR A O 1
ATOM 694 N N . ARG A 1 87 ? -6.074 7.766 17.873 1.00 93.44 87 ARG A N 1
ATOM 695 C CA . ARG A 1 87 ? -6.010 8.431 16.559 1.00 93.44 87 ARG A CA 1
ATOM 696 C C . ARG A 1 87 ? -6.190 7.420 15.428 1.00 93.44 87 ARG A C 1
ATOM 698 O O . ARG A 1 87 ? -6.999 7.657 14.538 1.00 93.44 87 ARG A O 1
ATOM 705 N N . ASN A 1 88 ? -5.462 6.306 15.473 1.00 93.62 88 ASN A N 1
ATOM 706 C CA . ASN A 1 88 ? -5.502 5.299 14.416 1.00 93.62 88 ASN A CA 1
ATOM 707 C C . ASN A 1 88 ? -6.887 4.657 14.285 1.00 93.62 88 ASN A C 1
ATOM 709 O O . ASN A 1 88 ? -7.378 4.498 13.170 1.00 93.62 88 ASN A O 1
ATOM 713 N N . SER A 1 89 ? -7.548 4.343 15.401 1.00 93.69 89 SER A N 1
ATOM 714 C CA . SER A 1 89 ? -8.922 3.841 15.372 1.00 93.69 89 SER A CA 1
ATOM 715 C C . SER A 1 89 ? -9.891 4.852 14.762 1.00 93.69 89 SER A C 1
ATOM 717 O O . SER A 1 89 ? -10.690 4.495 13.901 1.00 93.69 89 SER A O 1
ATOM 719 N N . LEU A 1 90 ? -9.809 6.127 15.158 1.00 93.81 90 LEU A N 1
ATOM 720 C CA . LEU A 1 90 ? -10.694 7.169 14.631 1.00 93.81 90 LEU A CA 1
ATOM 721 C C . LEU A 1 90 ? -10.489 7.390 13.127 1.00 93.81 90 LEU A C 1
ATOM 723 O O . LEU A 1 90 ? -11.467 7.495 12.390 1.00 93.81 90 LEU A O 1
ATOM 727 N N . GLU A 1 91 ? -9.242 7.436 12.659 1.00 95.81 91 GLU A N 1
ATOM 728 C CA . GLU A 1 91 ? -8.939 7.584 11.232 1.00 95.81 91 GLU A CA 1
ATOM 729 C C . GLU A 1 91 ? -9.361 6.344 10.425 1.00 95.81 91 GLU A C 1
ATOM 731 O O . GLU A 1 91 ? -9.956 6.492 9.360 1.00 95.81 91 GLU A O 1
ATOM 736 N N . MET A 1 92 ? -9.183 5.127 10.956 1.00 97.44 92 MET A N 1
ATOM 737 C CA . MET A 1 92 ? -9.711 3.904 10.330 1.00 97.44 92 MET A CA 1
ATOM 738 C C . MET A 1 92 ? -11.241 3.932 10.230 1.00 97.44 92 MET A C 1
ATOM 740 O O . MET A 1 92 ? -11.805 3.609 9.185 1.00 97.44 92 MET A O 1
ATOM 744 N N . GLY A 1 93 ? -11.917 4.372 11.295 1.00 95.75 93 GLY A N 1
ATOM 745 C CA . GLY A 1 93 ? -13.369 4.535 11.316 1.00 95.75 93 GLY A CA 1
ATOM 746 C C . GLY A 1 93 ? -13.863 5.520 10.256 1.00 95.75 93 GLY A C 1
ATOM 747 O O . GLY A 1 93 ? -14.842 5.233 9.571 1.00 95.75 93 GLY A O 1
ATOM 748 N N . LYS A 1 94 ? -13.160 6.644 10.064 1.00 95.31 94 LYS A N 1
ATOM 749 C CA . LYS A 1 94 ? -13.467 7.614 8.999 1.00 95.31 94 LYS A CA 1
ATOM 750 C C . LYS A 1 94 ? -13.237 7.029 7.607 1.00 95.31 94 LYS A C 1
ATOM 752 O O . LYS A 1 94 ? -14.118 7.147 6.763 1.00 95.31 94 LYS A O 1
ATOM 757 N N . LEU A 1 95 ? -12.085 6.393 7.376 1.00 96.94 95 LEU A N 1
ATOM 758 C CA . LEU A 1 95 ? -11.722 5.813 6.077 1.00 96.94 95 LEU A CA 1
ATOM 759 C C . LEU A 1 95 ? -12.739 4.771 5.609 1.00 96.94 95 LEU A C 1
ATOM 761 O O . LEU A 1 95 ? -13.120 4.764 4.443 1.00 96.94 95 LEU A O 1
ATOM 765 N N . LEU A 1 96 ? -13.204 3.920 6.522 1.00 97.19 96 LEU A N 1
ATOM 766 C CA . LEU A 1 96 ? -14.171 2.863 6.223 1.00 97.19 96 LEU A CA 1
ATOM 767 C C . LEU A 1 96 ? -15.631 3.292 6.448 1.00 97.19 96 LEU A C 1
ATOM 769 O O . LEU A 1 96 ? -16.535 2.466 6.339 1.00 97.19 96 LEU A O 1
ATOM 773 N N . ASN A 1 97 ? -15.875 4.572 6.753 1.00 95.75 97 ASN A N 1
ATOM 774 C CA . ASN A 1 97 ? -17.200 5.141 7.011 1.00 95.75 97 ASN A CA 1
ATOM 775 C C . ASN A 1 97 ? -18.026 4.348 8.052 1.00 95.75 97 ASN A C 1
ATOM 777 O O . ASN A 1 97 ? -19.205 4.032 7.859 1.00 95.75 97 ASN A O 1
ATOM 781 N N . ILE A 1 98 ? -17.385 4.002 9.168 1.00 95.19 98 ILE A N 1
ATOM 782 C CA . ILE A 1 98 ? -17.975 3.206 10.244 1.00 95.19 98 ILE A CA 1
ATOM 783 C C . ILE A 1 98 ? -18.720 4.123 11.212 1.00 95.19 98 ILE A C 1
ATOM 785 O O . ILE A 1 98 ? -18.145 5.022 11.824 1.00 95.19 98 ILE A O 1
ATOM 789 N N . SER A 1 99 ? -20.011 3.854 11.388 1.00 90.88 99 SER A N 1
ATOM 790 C CA . SER A 1 99 ? -20.930 4.659 12.196 1.00 90.88 99 SER A CA 1
ATOM 791 C C . SER A 1 99 ? -21.872 3.835 13.079 1.00 90.88 99 SER A C 1
ATOM 793 O O . SER A 1 99 ? -22.778 4.409 13.685 1.00 90.88 99 SER A O 1
ATOM 795 N N . SER A 1 100 ? -21.656 2.519 13.217 1.00 92.12 100 SER A N 1
ATOM 796 C CA . SER A 1 100 ? -22.430 1.602 14.078 1.00 92.12 100 SER A CA 1
ATOM 797 C C . SER A 1 100 ? -21.606 0.381 14.512 1.00 92.12 100 SER A C 1
ATOM 799 O O . SER A 1 100 ? -20.629 0.026 13.854 1.00 92.12 100 SER A O 1
ATOM 801 N N . ASP A 1 101 ? -22.002 -0.249 15.621 1.00 94.00 101 ASP A N 1
ATOM 802 C CA . ASP A 1 101 ? -21.418 -1.521 16.080 1.00 94.00 101 ASP A CA 1
ATOM 803 C C . ASP A 1 101 ? -21.840 -2.689 15.174 1.00 94.00 101 ASP A C 1
ATOM 805 O O . ASP A 1 101 ? -21.069 -3.617 14.960 1.00 94.00 101 ASP A O 1
ATOM 809 N N . GLU A 1 102 ? -23.032 -2.610 14.575 1.00 95.94 102 GLU A N 1
ATOM 810 C CA . GLU A 1 102 ? -23.528 -3.575 13.582 1.00 95.94 102 GLU A CA 1
ATOM 811 C C . GLU A 1 102 ? -22.600 -3.637 12.361 1.00 95.94 102 GLU A C 1
ATOM 813 O O . GLU A 1 102 ? -22.192 -4.718 11.950 1.00 95.94 102 GLU A O 1
ATOM 818 N N . GLN A 1 103 ? -22.159 -2.481 11.847 1.00 97.31 103 GLN A N 1
ATOM 819 C CA . GLN A 1 103 ? -21.164 -2.435 10.770 1.00 97.31 103 GLN A CA 1
ATOM 820 C C . GLN A 1 103 ? -19.828 -3.075 11.171 1.00 97.31 103 GLN A C 1
ATOM 822 O O . GLN A 1 103 ? -19.177 -3.697 10.333 1.00 97.31 103 GLN A O 1
ATOM 827 N N . LEU A 1 104 ? -19.396 -2.918 12.427 1.00 97.94 104 LEU A N 1
ATOM 828 C CA . LEU A 1 104 ? -18.159 -3.534 12.916 1.00 97.94 104 LEU A CA 1
ATOM 829 C C . LEU A 1 104 ? -18.282 -5.056 12.997 1.00 97.94 104 LEU A C 1
ATOM 831 O O . LEU A 1 104 ? -17.354 -5.757 12.594 1.00 97.94 104 LEU A O 1
ATOM 835 N N . GLU A 1 105 ? -19.424 -5.560 13.462 1.00 98.00 105 GLU A N 1
ATOM 836 C CA . GLU A 1 105 ? -19.730 -6.992 13.481 1.00 98.00 105 GLU A CA 1
ATOM 837 C C . GLU A 1 105 ? -19.779 -7.566 12.053 1.00 98.00 105 GLU A C 1
ATOM 839 O O . GLU A 1 105 ? -19.129 -8.573 11.773 1.00 98.00 105 GLU A O 1
ATOM 844 N N . ASP A 1 106 ? -20.445 -6.884 11.118 1.00 98.06 106 ASP A N 1
ATOM 845 C CA . ASP A 1 106 ? -20.516 -7.298 9.712 1.00 98.06 106 ASP A CA 1
ATOM 846 C C . ASP A 1 106 ? -19.133 -7.331 9.045 1.00 98.06 106 ASP A C 1
ATOM 848 O O . ASP A 1 106 ? -18.808 -8.268 8.308 1.00 98.06 106 ASP A O 1
ATOM 852 N N . ILE A 1 107 ? -18.292 -6.319 9.297 1.00 98.38 107 ILE A N 1
ATOM 853 C CA . ILE A 1 107 ? -16.901 -6.286 8.822 1.00 98.38 107 ILE A CA 1
ATOM 854 C C . ILE A 1 107 ? -16.109 -7.455 9.412 1.00 98.38 107 ILE A C 1
ATOM 856 O O . ILE A 1 107 ? -15.387 -8.128 8.672 1.00 98.38 107 ILE A O 1
ATOM 860 N N . LEU A 1 108 ? -16.238 -7.707 10.717 1.00 98.38 108 LEU A N 1
ATOM 861 C CA . LEU A 1 108 ? -15.535 -8.784 11.409 1.00 98.38 108 LEU A CA 1
ATOM 862 C C . LEU A 1 108 ? -15.896 -10.152 10.821 1.00 98.38 108 LEU A C 1
ATOM 864 O O . LEU A 1 108 ? -15.006 -10.907 10.425 1.00 98.38 108 LEU A O 1
ATOM 868 N N . VAL A 1 109 ? -17.192 -10.452 10.708 1.00 98.12 109 VAL A N 1
ATOM 869 C CA . VAL A 1 109 ? -17.702 -11.719 10.161 1.00 98.12 109 VAL A CA 1
ATOM 870 C C . VAL A 1 109 ? -17.219 -11.912 8.726 1.00 98.12 109 VAL A C 1
ATOM 872 O O . VAL A 1 109 ? -16.615 -12.935 8.399 1.00 98.12 109 VAL A O 1
ATOM 875 N N . ARG A 1 110 ? -17.427 -10.907 7.870 1.00 97.75 110 ARG A N 1
ATOM 876 C CA . ARG A 1 110 ? -17.069 -10.962 6.446 1.00 97.75 110 ARG A CA 1
ATOM 877 C C . ARG A 1 110 ? -15.574 -11.159 6.214 1.00 97.75 110 ARG A C 1
ATOM 879 O O . ARG A 1 110 ? -15.195 -11.854 5.275 1.00 97.75 110 ARG A O 1
ATOM 886 N N . ASN A 1 111 ? -14.731 -10.573 7.063 1.00 98.38 111 ASN A N 1
ATOM 887 C CA . ASN A 1 111 ? -13.279 -10.613 6.902 1.00 98.38 111 ASN A CA 1
ATOM 888 C C . ASN A 1 111 ? -12.570 -11.654 7.781 1.00 98.38 111 ASN A C 1
ATOM 890 O O . ASN A 1 111 ? -11.347 -11.783 7.700 1.00 98.38 111 ASN A O 1
ATOM 894 N N . THR A 1 112 ? -13.313 -12.446 8.561 1.00 97.88 112 THR A N 1
ATOM 895 C CA . THR A 1 112 ? -12.766 -13.530 9.395 1.00 97.88 112 THR A CA 1
ATOM 896 C C . THR A 1 112 ? -11.794 -14.457 8.642 1.00 97.88 112 THR A C 1
ATOM 898 O O . THR A 1 112 ? -10.723 -14.739 9.189 1.00 97.88 112 THR A O 1
ATOM 901 N N . PRO A 1 113 ? -12.060 -14.879 7.383 1.00 97.62 113 PRO A N 1
ATOM 902 C CA . PRO A 1 113 ? -11.139 -15.740 6.633 1.00 97.62 113 PRO A CA 1
ATOM 903 C C . PRO A 1 113 ? -9.731 -15.158 6.422 1.00 97.62 113 PRO A C 1
ATOM 905 O O . PRO A 1 113 ? -8.781 -15.911 6.216 1.00 97.62 113 PRO A O 1
ATOM 908 N N . TYR A 1 114 ? -9.572 -13.832 6.489 1.00 98.25 114 TYR A N 1
ATOM 909 C CA . TYR A 1 114 ? -8.318 -13.136 6.183 1.00 98.25 114 TYR A CA 1
ATOM 910 C C . TYR A 1 114 ? -7.521 -12.736 7.433 1.00 98.25 114 TYR A C 1
ATOM 912 O O . TYR A 1 114 ? -6.367 -12.318 7.322 1.00 98.25 114 TYR A O 1
ATOM 920 N N . ILE A 1 115 ? -8.095 -12.902 8.631 1.00 97.62 115 ILE A N 1
ATOM 921 C CA . ILE A 1 115 ? -7.472 -12.491 9.898 1.00 97.62 115 ILE A CA 1
ATOM 922 C C . ILE A 1 115 ? -6.128 -13.192 10.109 1.00 97.62 115 ILE A C 1
ATOM 924 O O . ILE A 1 115 ? -5.138 -12.531 10.412 1.00 97.62 115 ILE A O 1
ATOM 928 N N . MET A 1 116 ? -6.053 -14.513 9.901 1.00 97.31 116 MET A N 1
ATOM 929 C CA . MET A 1 116 ? -4.803 -15.262 10.095 1.00 97.31 116 MET A CA 1
ATOM 930 C C . MET A 1 116 ? -3.730 -14.909 9.063 1.00 97.31 116 MET A C 1
ATOM 932 O O . MET A 1 116 ? -2.543 -14.950 9.382 1.00 97.31 116 MET A O 1
ATOM 936 N N . VAL A 1 117 ? -4.123 -14.534 7.842 1.00 97.69 117 VAL A N 1
ATOM 937 C CA . VAL A 1 117 ? -3.182 -14.040 6.824 1.00 97.69 117 VAL A CA 1
ATOM 938 C C . VAL A 1 117 ? -2.563 -12.745 7.322 1.00 97.69 117 VAL A C 1
ATOM 940 O O . VAL A 1 117 ? -1.343 -12.640 7.414 1.00 97.69 117 VAL A O 1
ATOM 943 N N . ARG A 1 118 ? -3.399 -11.799 7.767 1.00 97.44 118 ARG A N 1
ATOM 944 C CA . ARG A 1 118 ? -2.911 -10.539 8.319 1.00 97.44 118 ARG A CA 1
ATOM 945 C C . ARG A 1 118 ? -2.057 -10.749 9.568 1.00 97.44 118 ARG A C 1
ATOM 947 O O . ARG A 1 118 ? -1.001 -10.138 9.683 1.00 97.44 118 ARG A O 1
ATOM 954 N N . ALA A 1 119 ? -2.457 -11.641 10.464 1.00 96.75 119 ALA A N 1
ATOM 955 C CA . ALA A 1 119 ? -1.688 -11.953 11.660 1.00 96.75 119 ALA A CA 1
ATOM 956 C C . ALA A 1 119 ? -0.281 -12.471 11.314 1.00 96.75 119 ALA A C 1
ATOM 958 O O . ALA A 1 119 ? 0.709 -11.990 11.864 1.00 96.75 119 ALA A O 1
ATOM 959 N N . ASN A 1 120 ? -0.177 -13.367 10.327 1.00 96.31 120 ASN A N 1
ATOM 960 C CA . ASN A 1 120 ? 1.107 -13.869 9.842 1.00 96.31 120 ASN A CA 1
ATOM 961 C C . ASN A 1 120 ? 1.974 -12.792 9.166 1.00 96.31 120 ASN A C 1
ATOM 963 O O . ASN A 1 120 ? 3.198 -12.897 9.188 1.00 96.31 120 ASN A O 1
ATOM 967 N N . GLN A 1 121 ? 1.370 -11.752 8.586 1.00 95.44 121 GLN A N 1
ATOM 968 C CA . GLN A 1 121 ? 2.113 -10.645 7.975 1.00 95.44 121 GLN A CA 1
ATOM 969 C C . GLN A 1 121 ? 2.793 -9.729 9.000 1.00 95.44 121 GLN A C 1
ATOM 971 O O . GLN A 1 121 ? 3.791 -9.098 8.656 1.00 95.44 121 GLN A O 1
ATOM 976 N N . VAL A 1 122 ? 2.241 -9.586 10.214 1.00 94.12 122 VAL A N 1
ATOM 977 C CA . VAL A 1 122 ? 2.691 -8.539 11.157 1.00 94.12 122 VAL A CA 1
ATOM 978 C C . VAL A 1 122 ? 3.116 -9.016 12.536 1.00 94.12 122 VAL A C 1
ATOM 980 O O . VAL A 1 122 ? 3.955 -8.362 13.145 1.00 94.12 122 VAL A O 1
ATOM 983 N N . ILE A 1 123 ? 2.545 -10.106 13.046 1.00 93.88 123 ILE A N 1
ATOM 984 C CA . ILE A 1 123 ? 2.786 -10.568 14.422 1.00 93.88 123 ILE A CA 1
ATOM 985 C C . ILE A 1 123 ? 3.196 -12.039 14.486 1.00 93.88 123 ILE A C 1
ATOM 987 O O . ILE A 1 123 ? 3.203 -12.640 15.561 1.00 93.88 123 ILE A O 1
ATOM 991 N N . LYS A 1 124 ? 3.558 -12.636 13.345 1.00 91.81 124 LYS A N 1
ATOM 992 C CA . LYS A 1 124 ? 4.170 -13.963 13.335 1.00 91.81 124 LYS A CA 1
ATOM 993 C C . LYS A 1 124 ? 5.411 -13.959 14.227 1.00 91.81 124 LYS A C 1
ATOM 995 O O . LYS A 1 124 ? 6.158 -12.983 14.244 1.00 91.81 124 LYS A O 1
ATOM 1000 N N . ASP A 1 125 ? 5.588 -15.032 14.992 1.00 92.38 125 ASP A N 1
ATOM 1001 C CA . ASP A 1 125 ? 6.715 -15.229 15.911 1.00 92.38 125 ASP A CA 1
ATOM 1002 C C . ASP A 1 125 ? 6.811 -14.173 17.036 1.00 92.38 125 ASP A C 1
ATOM 1004 O O . ASP A 1 125 ? 7.792 -14.121 17.779 1.00 92.38 125 ASP A O 1
ATOM 1008 N N . THR A 1 126 ? 5.777 -13.340 17.210 1.00 92.12 126 THR A N 1
ATOM 1009 C CA . THR A 1 126 ? 5.691 -12.399 18.329 1.00 92.12 126 THR A CA 1
ATOM 1010 C C . THR A 1 126 ? 5.148 -13.136 19.556 1.00 92.12 126 THR A C 1
ATOM 1012 O O . THR A 1 126 ? 4.109 -13.787 19.460 1.00 92.12 126 THR A O 1
ATOM 1015 N N . PRO A 1 127 ? 5.780 -13.019 20.739 1.00 92.06 127 PRO A N 1
ATOM 1016 C CA . PRO A 1 127 ? 5.375 -13.787 21.920 1.00 92.06 127 PRO A CA 1
ATOM 1017 C C . PRO A 1 127 ? 4.031 -13.342 22.508 1.00 92.06 127 PRO A C 1
ATOM 1019 O O . PRO A 1 127 ? 3.515 -13.993 23.413 1.00 92.06 127 PRO A O 1
ATOM 1022 N N . ARG A 1 128 ? 3.486 -12.208 22.054 1.00 92.88 128 ARG A N 1
ATOM 1023 C CA . ARG A 1 128 ? 2.299 -11.573 22.623 1.00 92.88 128 ARG A CA 1
ATOM 1024 C C . ARG A 1 128 ? 1.411 -10.982 21.540 1.00 92.88 128 ARG A C 1
ATOM 1026 O O . ARG A 1 128 ? 1.902 -10.414 20.569 1.00 92.88 128 ARG A O 1
ATOM 1033 N N . THR A 1 129 ? 0.109 -11.041 21.770 1.00 93.94 129 THR A N 1
ATOM 1034 C CA . THR A 1 129 ? -0.909 -10.282 21.044 1.00 93.94 129 THR A CA 1
ATOM 1035 C C . THR A 1 129 ? -1.826 -9.581 22.045 1.00 93.94 129 THR A C 1
ATOM 1037 O O . THR A 1 129 ? -1.736 -9.812 23.251 1.00 93.94 129 THR A O 1
ATOM 1040 N N . VAL A 1 130 ? -2.688 -8.690 21.572 1.00 93.44 130 VAL A N 1
ATOM 1041 C CA . VAL A 1 130 ? -3.579 -7.897 22.423 1.00 93.44 130 VAL A CA 1
ATOM 1042 C C . VAL A 1 130 ? -5.033 -8.115 22.041 1.00 93.44 130 VAL A C 1
ATOM 1044 O O . VAL A 1 130 ? -5.348 -8.387 20.882 1.00 93.44 130 VAL A O 1
ATOM 1047 N N . LYS A 1 131 ? -5.917 -7.951 23.021 1.00 94.19 131 LYS A N 1
ATOM 1048 C CA . LYS A 1 131 ? -7.359 -7.920 22.794 1.00 94.19 131 LYS A CA 1
ATOM 1049 C C . LYS A 1 131 ? -7.747 -6.802 21.820 1.00 94.19 131 LYS A C 1
ATOM 1051 O O . LYS A 1 131 ? -7.174 -5.715 21.857 1.00 94.19 131 LYS A O 1
ATOM 1056 N N . GLY A 1 132 ? -8.712 -7.074 20.951 1.00 94.69 132 GLY A N 1
ATOM 1057 C CA . GLY A 1 132 ? -9.163 -6.191 19.880 1.00 94.69 132 GLY A CA 1
ATOM 1058 C C . GLY A 1 132 ? -8.338 -6.288 18.591 1.00 94.69 132 GLY A C 1
ATOM 1059 O O . GLY A 1 132 ? -8.717 -5.687 17.585 1.00 94.69 132 GLY A O 1
ATOM 1060 N N . MET A 1 133 ? -7.229 -7.035 18.574 1.00 95.38 133 MET A N 1
ATOM 1061 C CA . MET A 1 133 ? -6.325 -7.078 17.418 1.00 95.38 133 MET A CA 1
ATOM 1062 C C . MET A 1 133 ? -6.959 -7.767 16.203 1.00 95.38 133 MET A C 1
ATOM 1064 O O . MET A 1 133 ? -6.757 -7.331 15.070 1.00 95.38 133 MET A O 1
ATOM 1068 N N . THR A 1 134 ? -7.771 -8.804 16.407 1.00 97.62 134 THR A N 1
ATOM 1069 C CA . THR A 1 134 ? -8.477 -9.472 15.301 1.00 97.62 134 THR A CA 1
ATOM 1070 C C . THR A 1 134 ? -9.459 -8.553 14.583 1.00 97.62 134 THR A C 1
ATOM 1072 O O . THR A 1 134 ? -9.549 -8.611 13.356 1.00 97.62 134 THR A O 1
ATOM 1075 N N . LEU A 1 135 ? -10.114 -7.636 15.303 1.00 98.25 135 LEU A N 1
ATOM 1076 C CA . LEU A 1 135 ? -10.928 -6.590 14.686 1.00 98.25 135 LEU A CA 1
ATOM 1077 C C . LEU A 1 135 ? -10.070 -5.660 13.824 1.00 98.25 135 LEU A C 1
ATOM 1079 O O . LEU A 1 135 ? -10.438 -5.367 12.691 1.00 98.25 135 LEU A O 1
ATOM 1083 N N . TRP A 1 136 ? -8.905 -5.234 14.318 1.00 97.56 136 TRP A N 1
ATOM 1084 C CA . TRP A 1 136 ? -7.980 -4.412 13.530 1.00 97.56 136 TRP A CA 1
ATOM 1085 C C . TRP A 1 136 ? -7.523 -5.120 12.246 1.00 97.56 136 TRP A C 1
ATOM 1087 O O . TRP A 1 136 ? -7.427 -4.507 11.183 1.00 97.56 136 TRP A O 1
ATOM 1097 N N . PHE A 1 137 ? -7.290 -6.431 12.312 1.00 98.31 137 PHE A N 1
ATOM 1098 C CA . PHE A 1 137 ? -6.942 -7.237 11.142 1.00 98.31 137 PHE A CA 1
ATOM 1099 C C . PHE A 1 137 ? -8.106 -7.403 10.166 1.00 98.31 137 PHE A C 1
ATOM 1101 O O . PHE A 1 137 ? -7.890 -7.318 8.957 1.00 98.31 137 PHE A O 1
ATOM 1108 N N . ALA A 1 138 ? -9.330 -7.563 10.666 1.00 98.62 138 ALA A N 1
ATOM 1109 C CA . ALA A 1 138 ? -10.530 -7.560 9.839 1.00 98.62 138 ALA A CA 1
ATOM 1110 C C . ALA A 1 138 ? -10.736 -6.206 9.136 1.00 98.62 138 ALA A C 1
ATOM 1112 O O . ALA A 1 138 ? -11.017 -6.181 7.941 1.00 98.62 138 ALA A O 1
ATOM 1113 N N . LEU A 1 139 ? -10.510 -5.084 9.830 1.00 98.69 139 LEU A N 1
ATOM 1114 C CA . LEU A 1 139 ? -10.554 -3.735 9.248 1.00 98.69 139 LEU A CA 1
ATOM 1115 C C . LEU A 1 139 ? -9.478 -3.541 8.168 1.00 98.69 139 LEU A C 1
ATOM 1117 O O . LEU A 1 139 ? -9.739 -2.938 7.131 1.00 98.69 139 LEU A O 1
ATOM 1121 N N . PHE A 1 140 ? -8.277 -4.093 8.362 1.00 98.62 140 PHE A N 1
ATOM 1122 C CA . PHE A 1 140 ? -7.239 -4.076 7.328 1.00 98.62 140 PHE A CA 1
ATOM 1123 C C . PHE A 1 140 ? -7.641 -4.889 6.086 1.00 98.62 140 PHE A C 1
ATOM 1125 O O . PHE A 1 140 ? -7.364 -4.475 4.963 1.00 98.62 140 PHE A O 1
ATOM 1132 N N . ALA A 1 141 ? -8.304 -6.032 6.264 1.00 98.62 141 ALA A N 1
ATOM 1133 C CA . ALA A 1 141 ? -8.835 -6.807 5.144 1.00 98.62 141 ALA A CA 1
ATOM 1134 C C . ALA A 1 141 ? -9.991 -6.074 4.436 1.00 98.62 141 ALA A C 1
ATOM 1136 O O . ALA A 1 141 ? -10.027 -6.042 3.206 1.00 98.62 141 ALA A O 1
ATOM 1137 N N . GLU A 1 142 ? -10.862 -5.390 5.182 1.00 98.56 142 GLU A N 1
ATOM 1138 C CA . GLU A 1 142 ? -11.895 -4.516 4.614 1.00 98.56 142 GLU A CA 1
ATOM 1139 C C . GLU A 1 142 ? -11.273 -3.423 3.734 1.00 98.56 142 GLU A C 1
ATOM 1141 O O . GLU A 1 142 ? -11.674 -3.230 2.581 1.00 98.56 142 GLU A O 1
ATOM 1146 N N . LEU A 1 143 ? -10.221 -2.773 4.235 1.00 98.38 143 LEU A N 1
ATOM 1147 C CA . LEU A 1 143 ? -9.425 -1.814 3.478 1.00 98.38 143 LEU A CA 1
ATOM 1148 C C . LEU A 1 143 ? -8.799 -2.453 2.227 1.00 98.38 143 LEU A C 1
ATOM 1150 O O . LEU A 1 143 ? -8.885 -1.880 1.145 1.00 98.38 143 LEU A O 1
ATOM 1154 N N . ALA A 1 144 ? -8.232 -3.658 2.329 1.00 98.25 144 ALA A N 1
ATOM 1155 C CA . ALA A 1 144 ? -7.676 -4.371 1.178 1.00 98.25 144 ALA A CA 1
ATOM 1156 C C . ALA A 1 144 ? -8.733 -4.646 0.095 1.00 98.25 144 ALA A C 1
ATOM 1158 O O . ALA A 1 144 ? -8.427 -4.590 -1.097 1.00 98.25 144 ALA A O 1
ATOM 1159 N N . SER A 1 145 ? -9.986 -4.887 0.488 1.00 97.31 145 SER A N 1
ATOM 1160 C CA . SER A 1 145 ? -11.105 -5.107 -0.433 1.00 97.31 145 SER A CA 1
ATOM 1161 C C . SER A 1 145 ? -11.573 -3.834 -1.165 1.00 97.31 145 SER A C 1
ATOM 1163 O O . SER A 1 145 ? -12.290 -3.932 -2.169 1.00 97.31 145 SER A O 1
ATOM 1165 N N . SER A 1 146 ? -11.145 -2.658 -0.694 1.00 97.38 146 SER A N 1
ATOM 1166 C CA . SER A 1 146 ? -11.615 -1.341 -1.131 1.00 97.38 146 SER A CA 1
ATOM 1167 C C . SER A 1 146 ? -10.957 -0.863 -2.439 1.00 97.38 146 SER A C 1
ATOM 1169 O O . SER A 1 146 ? -10.239 -1.609 -3.120 1.00 97.38 146 SER A O 1
ATOM 1171 N N . SER A 1 147 ? -11.254 0.379 -2.841 1.00 96.88 147 SER A N 1
ATOM 1172 C CA . SER A 1 147 ? -10.682 0.991 -4.044 1.00 96.88 147 SER A CA 1
ATOM 1173 C C . SER A 1 147 ? -9.180 1.284 -3.885 1.00 96.88 147 SER A C 1
ATOM 1175 O O . SER A 1 147 ? -8.717 1.511 -2.763 1.00 96.88 147 SER A O 1
ATOM 1177 N N . PRO A 1 148 ? -8.416 1.329 -4.996 1.00 96.31 148 PRO A N 1
ATOM 1178 C CA . PRO A 1 148 ? -7.011 1.738 -4.974 1.00 96.31 148 PRO A CA 1
ATOM 1179 C C . PRO A 1 148 ? -6.785 3.095 -4.295 1.00 96.31 148 PRO A C 1
ATOM 1181 O O . PRO A 1 148 ? -5.865 3.229 -3.492 1.00 96.31 148 PRO A O 1
ATOM 1184 N N . ASP A 1 149 ? -7.672 4.063 -4.543 1.00 96.00 149 ASP A N 1
ATOM 1185 C CA . ASP A 1 149 ? -7.588 5.396 -3.941 1.00 96.00 149 ASP A CA 1
ATOM 1186 C C . ASP A 1 149 ? -7.709 5.344 -2.416 1.00 96.00 149 ASP A C 1
ATOM 1188 O O . ASP A 1 14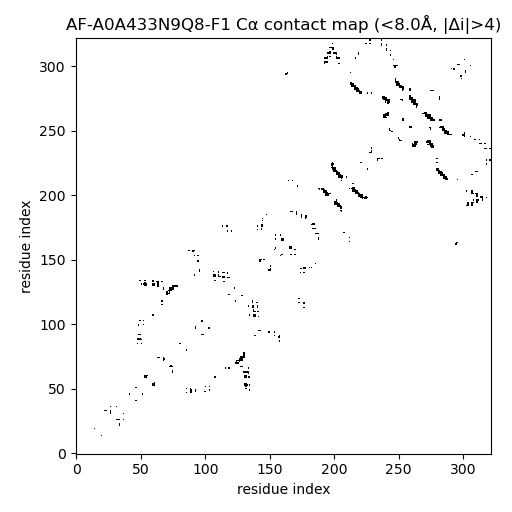9 ? -6.915 5.968 -1.718 1.00 96.00 149 ASP A O 1
ATOM 1192 N N . LEU A 1 150 ? -8.643 4.548 -1.878 1.00 97.44 150 LEU A N 1
ATOM 1193 C CA . LEU A 1 150 ? -8.810 4.432 -0.429 1.00 97.44 150 LEU A CA 1
ATOM 1194 C C . LEU A 1 150 ? -7.609 3.739 0.225 1.00 97.44 150 LEU A C 1
ATOM 1196 O O . LEU A 1 150 ? -7.148 4.163 1.284 1.00 97.44 150 LEU A O 1
ATOM 1200 N N . VAL A 1 151 ? -7.064 2.706 -0.427 1.00 97.94 151 VAL A N 1
ATOM 1201 C CA . VAL A 1 151 ? -5.830 2.031 0.009 1.00 97.94 151 VAL A CA 1
ATOM 1202 C C . VAL A 1 151 ? -4.656 3.010 0.040 1.00 97.94 151 VAL A C 1
ATOM 1204 O O . VAL A 1 151 ? -3.863 2.980 0.986 1.00 97.94 151 VAL A O 1
ATOM 1207 N N . LYS A 1 152 ? -4.558 3.905 -0.946 1.00 96.12 152 LYS A N 1
ATOM 1208 C CA . LYS A 1 152 ? -3.540 4.957 -0.980 1.00 96.12 152 LYS A CA 1
ATOM 1209 C C . LYS A 1 152 ? -3.743 5.987 0.131 1.00 96.12 152 LYS A C 1
ATOM 1211 O O . LYS A 1 152 ? -2.798 6.271 0.862 1.00 96.12 152 LYS A O 1
ATOM 1216 N N . THR A 1 153 ? -4.964 6.481 0.333 1.00 96.88 153 THR A N 1
ATOM 1217 C CA . THR A 1 153 ? -5.262 7.415 1.431 1.00 96.88 153 THR A CA 1
ATOM 1218 C C . THR A 1 153 ? -4.952 6.793 2.792 1.00 96.88 153 THR A C 1
ATOM 1220 O O . THR A 1 153 ? -4.394 7.459 3.663 1.00 96.88 153 THR A O 1
ATOM 1223 N N . ALA A 1 154 ? -5.246 5.507 2.988 1.00 97.44 154 ALA A N 1
ATOM 1224 C CA . ALA A 1 154 ? -4.907 4.805 4.221 1.00 97.44 154 ALA A CA 1
ATOM 1225 C C . ALA A 1 154 ? -3.389 4.690 4.442 1.00 97.44 154 ALA A C 1
ATOM 1227 O O . ALA A 1 154 ? -2.931 4.826 5.578 1.00 97.44 154 ALA A O 1
ATOM 1228 N N . TRP A 1 155 ? -2.589 4.506 3.385 1.00 96.25 155 TRP A N 1
ATOM 1229 C CA . TRP A 1 155 ? -1.134 4.632 3.506 1.00 96.25 155 TRP A CA 1
ATOM 1230 C C . TRP A 1 155 ? -0.748 6.015 4.035 1.00 96.25 155 TRP A C 1
ATOM 1232 O O . TRP A 1 155 ? -0.081 6.109 5.056 1.00 96.25 155 TRP A O 1
ATOM 1242 N N . GLU A 1 156 ? -1.223 7.083 3.401 1.00 94.19 156 GLU A N 1
ATOM 1243 C CA . GLU A 1 156 ? -0.832 8.464 3.720 1.00 94.19 156 GLU A CA 1
ATOM 1244 C C . GLU A 1 156 ? -1.261 8.914 5.130 1.00 94.19 156 GLU A C 1
ATOM 1246 O O . GLU A 1 156 ? -0.610 9.762 5.740 1.00 94.19 156 GLU A O 1
ATOM 1251 N N . THR A 1 157 ? -2.345 8.346 5.664 1.00 94.50 157 THR A N 1
ATOM 1252 C CA . THR A 1 157 ? -2.980 8.812 6.912 1.00 94.50 157 THR A CA 1
ATOM 1253 C C . THR A 1 157 ? -2.753 7.910 8.123 1.00 94.50 157 THR A C 1
ATOM 1255 O O . THR A 1 157 ? -2.662 8.424 9.242 1.00 94.50 157 THR A O 1
ATOM 1258 N N . LEU A 1 158 ? -2.659 6.592 7.915 1.00 95.25 158 LEU A N 1
ATOM 1259 C CA . LEU A 1 158 ? -2.588 5.587 8.982 1.00 95.25 158 LEU A CA 1
ATOM 1260 C C . LEU A 1 158 ? -1.277 4.809 8.999 1.00 95.25 158 LEU A C 1
ATOM 1262 O O . LEU A 1 158 ? -0.707 4.597 10.066 1.00 95.25 158 LEU A O 1
ATOM 1266 N N . PHE A 1 159 ? -0.838 4.325 7.837 1.00 94.88 159 PHE A N 1
ATOM 1267 C CA . PHE A 1 159 ? 0.262 3.357 7.750 1.00 94.88 159 PHE A CA 1
ATOM 1268 C C . PHE A 1 159 ? 1.597 3.974 7.337 1.00 94.88 159 PHE A C 1
ATOM 1270 O O . PHE A 1 159 ? 2.594 3.254 7.284 1.00 94.88 159 PHE A O 1
ATOM 1277 N N . TYR A 1 160 ? 1.615 5.282 7.071 1.00 91.31 160 TYR A N 1
ATOM 1278 C CA . TYR A 1 160 ? 2.793 6.005 6.628 1.00 91.31 160 TYR A CA 1
ATOM 1279 C C . TYR A 1 160 ? 3.969 5.753 7.568 1.00 91.31 160 TYR A C 1
ATOM 1281 O O . TYR A 1 160 ? 3.873 5.875 8.791 1.00 91.31 160 TYR A O 1
ATOM 1289 N N . SER A 1 161 ? 5.103 5.453 6.956 1.00 87.38 161 SER A N 1
ATOM 1290 C CA . SER A 1 161 ? 6.392 5.327 7.610 1.00 87.38 161 SER A CA 1
ATOM 1291 C C . SER A 1 161 ? 7.411 6.115 6.802 1.00 87.38 161 SER A C 1
ATOM 1293 O O . SER A 1 161 ? 7.298 6.211 5.583 1.00 87.38 161 SER A O 1
ATOM 1295 N N . PHE A 1 162 ? 8.425 6.651 7.479 1.00 81.44 162 PHE A N 1
ATOM 1296 C CA . PHE A 1 162 ? 9.573 7.283 6.818 1.00 81.44 162 PHE A CA 1
ATOM 1297 C C . PHE A 1 162 ? 10.463 6.272 6.077 1.00 81.44 162 PHE A C 1
ATOM 1299 O O . PHE A 1 162 ? 11.338 6.668 5.316 1.00 81.44 162 PHE A O 1
ATOM 1306 N N . ASP A 1 163 ? 10.266 4.980 6.334 1.00 82.56 163 ASP A N 1
ATOM 1307 C CA . ASP A 1 163 ? 10.918 3.886 5.627 1.00 82.56 163 ASP A CA 1
ATOM 1308 C C . ASP A 1 163 ? 10.104 3.495 4.383 1.00 82.56 163 ASP A C 1
ATOM 1310 O O . ASP A 1 163 ? 9.016 2.926 4.491 1.00 82.56 163 ASP A O 1
ATOM 1314 N N . ASP A 1 164 ? 10.650 3.756 3.199 1.00 81.19 164 ASP A N 1
ATOM 1315 C CA . ASP A 1 164 ? 10.035 3.408 1.913 1.00 81.19 164 ASP A CA 1
ATOM 1316 C C . ASP A 1 164 ? 9.843 1.888 1.735 1.00 81.19 164 ASP A C 1
ATOM 1318 O O . ASP A 1 164 ? 8.953 1.448 1.003 1.00 81.19 164 ASP A O 1
ATOM 1322 N N . GLU A 1 165 ? 10.625 1.038 2.414 1.00 84.31 165 GLU A N 1
ATOM 1323 C CA . GLU A 1 165 ? 10.382 -0.409 2.373 1.00 84.31 165 GLU A CA 1
ATOM 1324 C C . GLU A 1 165 ? 9.014 -0.742 2.989 1.00 84.31 165 GLU A C 1
ATOM 1326 O O . GLU A 1 165 ? 8.293 -1.625 2.511 1.00 84.31 165 GLU A O 1
ATOM 1331 N N . SER A 1 166 ? 8.604 0.014 4.012 1.00 89.69 166 SER A N 1
ATOM 1332 C CA . SER A 1 166 ? 7.280 -0.103 4.620 1.00 89.69 166 SER A CA 1
ATOM 1333 C C . SER A 1 166 ? 6.155 0.213 3.632 1.00 89.69 166 SER A C 1
ATOM 1335 O O . SER A 1 166 ? 5.117 -0.445 3.711 1.00 89.69 166 SER A O 1
ATOM 1337 N N . TYR A 1 167 ? 6.359 1.133 2.678 1.00 91.50 167 TYR A N 1
ATOM 1338 C CA . TYR A 1 167 ? 5.390 1.413 1.609 1.00 91.50 167 TYR A CA 1
ATOM 1339 C C . TYR A 1 167 ? 5.168 0.168 0.750 1.00 91.50 167 TYR A C 1
ATOM 1341 O O . TYR A 1 167 ? 4.047 -0.328 0.620 1.00 91.50 167 TYR A O 1
ATOM 1349 N N . TYR A 1 168 ? 6.243 -0.424 0.234 1.00 90.44 168 TYR A N 1
ATOM 1350 C CA . TYR A 1 168 ? 6.133 -1.623 -0.596 1.00 90.44 168 TYR A CA 1
ATOM 1351 C C . TYR A 1 168 ? 5.606 -2.833 0.175 1.00 90.44 168 TYR A C 1
ATOM 1353 O O . TYR A 1 168 ? 4.800 -3.603 -0.353 1.00 90.44 168 TYR A O 1
ATOM 1361 N N . ARG A 1 169 ? 6.008 -2.992 1.439 1.00 91.69 169 ARG A N 1
ATOM 1362 C CA . ARG A 1 169 ? 5.489 -4.036 2.329 1.00 91.69 169 ARG A CA 1
ATOM 1363 C C . ARG A 1 169 ? 3.997 -3.850 2.606 1.00 91.69 169 ARG A C 1
ATOM 1365 O O . ARG A 1 169 ? 3.271 -4.841 2.654 1.00 91.69 169 ARG A O 1
ATOM 1372 N N . TYR A 1 170 ? 3.520 -2.614 2.744 1.00 95.75 170 TYR A N 1
ATOM 1373 C CA . TYR A 1 170 ? 2.095 -2.312 2.879 1.00 95.75 170 TYR A CA 1
ATOM 1374 C C . TYR A 1 170 ? 1.302 -2.783 1.650 1.00 95.75 170 TYR A C 1
ATOM 1376 O O . TYR A 1 170 ? 0.379 -3.583 1.807 1.00 95.75 170 TYR A O 1
ATOM 1384 N N . TYR A 1 171 ? 1.705 -2.403 0.432 1.00 95.12 171 TYR A N 1
ATOM 1385 C CA . TYR A 1 171 ? 1.018 -2.847 -0.792 1.00 95.12 171 TYR A CA 1
ATOM 1386 C C . TYR A 1 171 ? 1.139 -4.355 -1.028 1.00 95.12 171 TYR A C 1
ATOM 1388 O O . TYR A 1 171 ? 0.172 -4.985 -1.454 1.00 95.12 171 TYR A O 1
ATOM 1396 N N . LYS A 1 172 ? 2.283 -4.967 -0.695 1.00 94.56 172 LYS A N 1
ATOM 1397 C CA . LYS A 1 172 ? 2.444 -6.429 -0.726 1.00 94.56 172 LYS A CA 1
ATOM 1398 C C . LYS A 1 172 ? 1.408 -7.114 0.169 1.00 94.56 172 LYS A C 1
ATOM 1400 O O . LYS A 1 172 ? 0.724 -8.027 -0.282 1.00 94.56 172 LYS A O 1
ATOM 1405 N N . ASN A 1 173 ? 1.265 -6.638 1.405 1.00 97.06 173 ASN A N 1
ATOM 1406 C CA . ASN A 1 173 ? 0.316 -7.180 2.374 1.00 97.06 173 ASN A CA 1
ATOM 1407 C C . ASN A 1 173 ? -1.145 -7.007 1.926 1.00 97.06 173 ASN A C 1
ATOM 1409 O O . ASN A 1 173 ? -1.947 -7.928 2.081 1.00 97.06 173 ASN A O 1
ATOM 1413 N N . ILE A 1 174 ? -1.486 -5.848 1.348 1.00 98.06 174 ILE A N 1
ATOM 1414 C CA . ILE A 1 174 ? -2.805 -5.590 0.751 1.00 98.06 174 ILE A CA 1
ATOM 1415 C C . ILE A 1 174 ? -3.069 -6.566 -0.402 1.00 98.06 174 ILE A C 1
ATOM 1417 O O . ILE A 1 174 ? -4.114 -7.212 -0.438 1.00 98.06 174 ILE A O 1
ATOM 1421 N N . ASN A 1 175 ? -2.119 -6.710 -1.328 1.00 97.25 175 ASN A N 1
ATOM 1422 C CA . ASN A 1 175 ? -2.290 -7.532 -2.524 1.00 97.25 175 ASN A CA 1
ATOM 1423 C C . ASN A 1 175 ? -2.364 -9.032 -2.223 1.00 97.25 175 ASN A C 1
ATOM 1425 O O . ASN A 1 175 ? -3.090 -9.743 -2.911 1.00 97.25 175 ASN A O 1
ATOM 1429 N N . GLU A 1 176 ? -1.688 -9.511 -1.177 1.00 97.44 176 GLU A N 1
ATOM 1430 C CA . GLU A 1 176 ? -1.837 -10.892 -0.704 1.00 97.44 176 GLU A CA 1
ATOM 1431 C C . GLU A 1 176 ? -3.283 -11.184 -0.272 1.00 97.44 176 GLU A C 1
ATOM 1433 O O . GLU A 1 176 ? -3.851 -12.203 -0.657 1.00 97.44 176 GLU A O 1
ATOM 1438 N N . ILE A 1 177 ? -3.924 -10.261 0.452 1.00 98.31 177 ILE A N 1
ATOM 1439 C CA . ILE A 1 177 ? -5.334 -10.401 0.842 1.00 98.31 177 ILE A CA 1
ATOM 1440 C C . ILE A 1 177 ? -6.255 -10.254 -0.378 1.00 98.31 177 ILE A C 1
ATOM 1442 O O . ILE A 1 177 ? -7.188 -11.039 -0.544 1.00 98.31 177 ILE A O 1
ATOM 1446 N N . ARG A 1 178 ? -5.981 -9.296 -1.272 1.00 98.06 178 ARG A N 1
ATOM 1447 C CA . ARG A 1 178 ? -6.768 -9.093 -2.503 1.00 98.06 178 ARG A CA 1
ATOM 1448 C C . ARG A 1 178 ? -6.756 -10.314 -3.410 1.00 98.06 178 ARG A C 1
ATOM 1450 O O . ARG A 1 178 ? -7.802 -10.656 -3.957 1.00 98.06 178 ARG A O 1
ATOM 1457 N N . LEU A 1 179 ? -5.620 -11.000 -3.515 1.00 97.69 179 LEU A N 1
ATOM 1458 C CA . LEU A 1 179 ? -5.512 -12.249 -4.261 1.00 97.69 179 LEU A CA 1
ATOM 1459 C C . LEU A 1 179 ? -6.478 -13.306 -3.710 1.00 97.69 179 LEU A C 1
ATOM 1461 O O . LEU A 1 179 ? -7.213 -13.920 -4.477 1.00 97.69 179 LEU A O 1
ATOM 1465 N N . LEU A 1 180 ? -6.551 -13.461 -2.384 1.00 98.00 180 LEU A N 1
ATOM 1466 C CA . LEU A 1 180 ? -7.493 -14.381 -1.729 1.00 98.00 180 LEU A CA 1
ATOM 1467 C C . LEU A 1 180 ? -8.964 -13.963 -1.897 1.00 98.00 180 LEU A C 1
ATOM 1469 O O . LEU A 1 180 ? -9.865 -14.787 -1.752 1.00 98.00 180 LEU A O 1
ATOM 1473 N N . MET A 1 181 ? -9.214 -12.690 -2.201 1.00 97.69 181 MET A N 1
ATOM 1474 C CA . MET A 1 181 ? -10.532 -12.147 -2.541 1.00 97.69 181 MET A CA 1
ATOM 1475 C C . MET A 1 181 ? -10.838 -12.192 -4.048 1.00 97.69 181 MET A C 1
ATOM 1477 O O . MET A 1 181 ? -11.905 -11.733 -4.450 1.00 97.69 181 MET A O 1
ATOM 1481 N N . ASN A 1 182 ? -9.929 -12.710 -4.886 1.00 97.06 18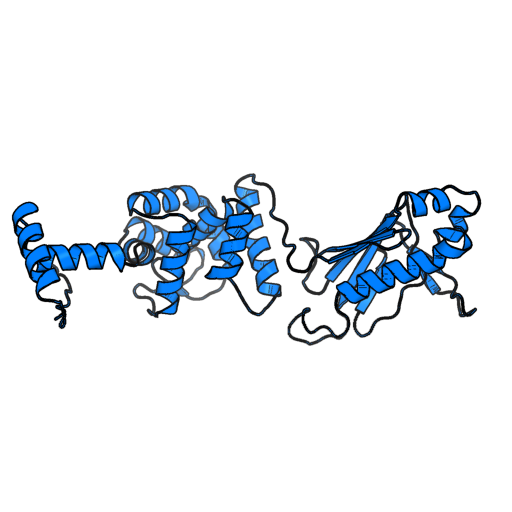2 ASN A N 1
ATOM 1482 C CA . ASN A 1 182 ? -10.002 -12.644 -6.352 1.00 97.06 182 ASN A CA 1
ATOM 1483 C C . ASN A 1 182 ? -10.138 -11.206 -6.895 1.00 97.06 182 ASN A C 1
ATOM 1485 O O . ASN A 1 182 ? -10.924 -10.942 -7.803 1.00 97.06 182 ASN A O 1
ATOM 1489 N N . LYS A 1 183 ? -9.393 -10.259 -6.314 1.00 96.12 183 LYS A N 1
ATOM 1490 C CA . LYS A 1 183 ? -9.316 -8.860 -6.760 1.00 96.12 183 LYS A CA 1
ATOM 1491 C C . LYS A 1 183 ? -7.982 -8.576 -7.443 1.00 96.12 183 LYS A C 1
ATOM 1493 O O . LYS A 1 183 ? -6.952 -9.119 -7.050 1.00 96.12 183 LYS A O 1
ATOM 1498 N N . ASP A 1 184 ? -8.003 -7.648 -8.397 1.00 95.75 184 ASP A N 1
ATOM 1499 C CA . ASP A 1 184 ? -6.794 -7.181 -9.077 1.00 95.75 184 ASP A CA 1
ATOM 1500 C C . ASP A 1 184 ? -5.801 -6.563 -8.093 1.00 95.75 184 ASP A C 1
ATOM 1502 O O . ASP A 1 184 ? -6.191 -5.850 -7.158 1.00 95.75 184 ASP A O 1
ATOM 1506 N N . ALA A 1 185 ? -4.513 -6.811 -8.321 1.00 94.75 185 ALA A N 1
ATOM 1507 C CA . ALA A 1 185 ? -3.444 -6.203 -7.546 1.00 94.75 185 ALA A CA 1
ATOM 1508 C C . ALA A 1 185 ? -3.412 -4.681 -7.750 1.00 94.75 185 ALA A C 1
ATOM 1510 O O . ALA A 1 185 ? -3.639 -4.177 -8.849 1.00 94.75 185 ALA A O 1
ATOM 1511 N N . ILE A 1 186 ? -3.100 -3.951 -6.683 1.00 93.81 186 ILE A N 1
ATOM 1512 C CA . ILE A 1 186 ? -2.853 -2.512 -6.727 1.00 93.81 186 ILE A CA 1
ATOM 1513 C C . ILE A 1 186 ? -1.351 -2.289 -6.895 1.00 93.81 186 ILE A C 1
ATOM 1515 O O . ILE A 1 186 ? -0.549 -2.819 -6.120 1.00 93.81 186 ILE A O 1
ATOM 1519 N N . THR A 1 187 ? -0.974 -1.504 -7.898 1.00 89.19 187 THR A N 1
ATOM 1520 C CA . THR A 1 187 ? 0.422 -1.137 -8.151 1.00 89.19 187 THR A CA 1
ATOM 1521 C C . THR A 1 187 ? 0.928 -0.169 -7.084 1.00 89.19 187 THR A C 1
ATOM 1523 O O . THR A 1 187 ? 0.241 0.782 -6.724 1.00 89.19 187 THR A O 1
ATOM 1526 N N . ALA A 1 188 ? 2.138 -0.419 -6.585 1.00 88.75 188 ALA A N 1
ATOM 1527 C CA . ALA A 1 188 ? 2.843 0.461 -5.662 1.00 88.75 188 ALA A CA 1
ATOM 1528 C C . ALA A 1 188 ? 3.763 1.394 -6.467 1.00 88.75 188 ALA A C 1
ATOM 1530 O O . ALA A 1 188 ? 4.896 1.026 -6.771 1.00 88.75 188 ALA A O 1
ATOM 1531 N N . ASP A 1 189 ? 3.259 2.568 -6.837 1.00 86.19 189 ASP A N 1
ATOM 1532 C CA . ASP A 1 189 ? 3.830 3.460 -7.854 1.00 86.19 189 ASP A CA 1
ATOM 1533 C C . ASP A 1 189 ? 4.520 4.719 -7.298 1.00 86.19 189 ASP A C 1
ATOM 1535 O O . ASP A 1 189 ? 4.990 5.551 -8.069 1.00 86.19 189 ASP A O 1
ATOM 1539 N N . LEU A 1 190 ? 4.629 4.871 -5.970 1.00 83.38 190 LEU A N 1
ATOM 1540 C CA . LEU A 1 190 ? 5.161 6.090 -5.332 1.00 83.38 190 LEU A CA 1
ATOM 1541 C C . LEU A 1 190 ? 6.534 6.528 -5.866 1.00 83.38 190 LEU A C 1
ATOM 1543 O O . LEU A 1 190 ? 6.809 7.724 -5.947 1.00 83.38 190 LEU A O 1
ATOM 1547 N N . HIS A 1 191 ? 7.388 5.567 -6.216 1.00 82.62 191 HIS A N 1
ATOM 1548 C CA . HIS A 1 191 ? 8.734 5.820 -6.732 1.00 82.62 191 HIS A CA 1
ATOM 1549 C C . HIS A 1 191 ? 8.896 5.422 -8.202 1.00 82.62 191 HIS A C 1
ATOM 1551 O O . HIS A 1 191 ? 10.024 5.390 -8.698 1.00 82.62 191 HIS A O 1
ATOM 1557 N N . ASP A 1 192 ? 7.800 5.113 -8.898 1.00 89.75 192 ASP A N 1
ATOM 1558 C CA . ASP A 1 192 ? 7.852 4.866 -10.330 1.00 89.75 192 ASP A CA 1
ATOM 1559 C C . ASP A 1 192 ? 8.211 6.174 -11.044 1.00 89.75 192 ASP A C 1
ATOM 1561 O O . ASP A 1 192 ? 7.680 7.250 -10.756 1.00 89.75 192 ASP A O 1
ATOM 1565 N N . VAL A 1 193 ? 9.148 6.094 -11.984 1.00 93.56 193 VAL A N 1
ATOM 1566 C CA . VAL A 1 193 ? 9.626 7.253 -12.734 1.00 93.56 193 VAL A CA 1
ATOM 1567 C C . VAL A 1 193 ? 9.433 7.028 -14.218 1.00 93.56 193 VAL A C 1
ATOM 1569 O O . VAL A 1 193 ? 9.735 5.963 -14.746 1.00 93.56 193 VAL A O 1
ATOM 1572 N N . ARG A 1 194 ? 8.987 8.070 -14.916 1.00 96.00 194 ARG A N 1
ATOM 1573 C CA . ARG A 1 194 ? 8.946 8.113 -16.373 1.00 96.00 194 ARG A CA 1
ATOM 1574 C C . ARG A 1 194 ? 9.703 9.335 -16.875 1.00 96.00 194 ARG A C 1
ATOM 1576 O O . ARG A 1 194 ? 9.531 10.431 -16.344 1.00 96.00 194 ARG A O 1
ATOM 1583 N N . HIS A 1 195 ? 10.521 9.137 -17.900 1.00 97.62 195 HIS A N 1
ATOM 1584 C CA . HIS A 1 195 ? 11.198 10.204 -18.622 1.00 97.62 195 HIS A CA 1
ATOM 1585 C C . HIS A 1 195 ? 11.035 9.989 -20.126 1.00 97.62 195 HIS A C 1
ATOM 1587 O O . HIS A 1 195 ? 11.394 8.932 -20.646 1.00 97.62 195 HIS A O 1
ATOM 1593 N N . ASP A 1 196 ? 10.494 10.990 -20.814 1.00 97.12 196 ASP A N 1
ATOM 1594 C CA . ASP A 1 196 ? 10.332 10.979 -22.264 1.00 97.12 196 ASP A CA 1
ATOM 1595 C C . ASP A 1 196 ? 11.521 11.704 -22.911 1.00 97.12 196 ASP A C 1
ATOM 1597 O O . ASP A 1 196 ? 11.706 12.908 -22.724 1.00 97.12 196 ASP A O 1
ATOM 1601 N N . GLY A 1 197 ? 12.336 10.950 -23.648 1.00 94.50 197 GLY A N 1
ATOM 1602 C CA . GLY A 1 197 ? 13.371 11.473 -24.534 1.00 94.50 197 GLY A CA 1
ATOM 1603 C C . GLY A 1 197 ? 12.815 11.790 -25.924 1.00 94.50 197 GLY A C 1
ATOM 1604 O O . GLY A 1 197 ? 11.609 11.757 -26.176 1.00 94.50 197 GLY A O 1
ATOM 1605 N N . LYS A 1 198 ? 13.710 12.092 -26.863 1.00 94.56 198 LYS A N 1
ATOM 1606 C CA . LYS A 1 198 ? 13.362 12.392 -28.255 1.00 94.56 198 LYS A CA 1
ATOM 1607 C C . LYS A 1 198 ? 12.970 11.129 -29.028 1.00 94.56 198 LYS A C 1
ATOM 1609 O O . LYS A 1 198 ? 11.968 11.133 -29.744 1.00 94.56 198 LYS A O 1
ATOM 1614 N N . PHE A 1 199 ? 13.749 10.057 -28.896 1.00 93.88 199 PHE A N 1
ATOM 1615 C CA . PHE A 1 199 ? 13.581 8.817 -29.662 1.00 93.88 199 PHE A CA 1
ATOM 1616 C C . PHE A 1 199 ? 13.139 7.636 -28.800 1.00 93.88 199 PHE A C 1
ATOM 1618 O O . PHE A 1 199 ? 12.769 6.590 -29.331 1.00 93.88 199 PHE A O 1
ATOM 1625 N N . CYS A 1 200 ? 13.129 7.790 -27.479 1.00 95.31 200 CYS A N 1
ATOM 1626 C CA . CYS A 1 200 ? 12.683 6.757 -26.558 1.00 95.31 200 CYS A CA 1
ATOM 1627 C C . CYS A 1 200 ? 11.960 7.334 -25.339 1.00 95.31 200 CYS A C 1
ATOM 1629 O O . CYS A 1 200 ? 12.100 8.504 -24.997 1.00 95.31 200 CYS A O 1
ATOM 1631 N N . THR A 1 201 ? 11.224 6.475 -24.647 1.00 97.50 201 THR A N 1
ATOM 1632 C CA . THR A 1 201 ? 10.760 6.702 -23.284 1.00 97.50 201 THR A CA 1
ATOM 1633 C C . THR A 1 201 ? 11.414 5.689 -22.356 1.00 97.50 201 THR A C 1
ATOM 1635 O O . THR A 1 201 ? 11.453 4.498 -22.667 1.00 97.50 201 THR A O 1
ATOM 1638 N N . VAL A 1 202 ? 11.845 6.147 -21.182 1.00 98.00 202 VAL A N 1
ATOM 1639 C CA . VAL A 1 202 ? 12.331 5.300 -20.093 1.00 98.00 202 VAL A CA 1
ATOM 1640 C C . VAL A 1 202 ? 11.314 5.303 -18.957 1.00 98.00 202 VAL A C 1
ATOM 1642 O O . VAL A 1 202 ? 10.982 6.357 -18.416 1.00 98.00 202 VAL A O 1
ATOM 1645 N N . ALA A 1 203 ? 10.828 4.123 -18.580 1.00 97.31 203 ALA A N 1
ATOM 1646 C CA . ALA A 1 203 ? 10.009 3.914 -17.391 1.00 97.31 203 ALA A CA 1
ATOM 1647 C C . ALA A 1 203 ? 10.774 3.038 -16.398 1.00 97.31 203 ALA A C 1
ATOM 1649 O O . ALA A 1 203 ? 11.211 1.949 -16.757 1.00 97.31 203 ALA A O 1
ATOM 1650 N N . ILE A 1 204 ? 10.944 3.502 -15.166 1.00 96.19 204 ILE A N 1
ATOM 1651 C CA . ILE A 1 204 ? 11.578 2.754 -14.083 1.00 96.19 204 ILE A CA 1
ATOM 1652 C C . ILE A 1 204 ? 10.521 2.468 -13.033 1.00 96.19 204 ILE A C 1
ATOM 1654 O O . ILE A 1 204 ? 9.959 3.402 -12.469 1.00 96.19 204 ILE A O 1
ATOM 1658 N N . THR A 1 205 ? 10.260 1.193 -12.776 1.00 93.50 205 THR A N 1
ATOM 1659 C CA . THR A 1 205 ? 9.276 0.759 -11.780 1.00 93.50 205 THR A CA 1
ATOM 1660 C C . THR A 1 205 ? 9.861 -0.304 -10.866 1.00 93.50 205 THR A C 1
ATOM 1662 O O . THR A 1 205 ? 10.914 -0.883 -11.164 1.00 93.50 205 THR A O 1
ATOM 1665 N N . LYS A 1 206 ? 9.202 -0.574 -9.735 1.00 90.81 206 LYS A N 1
ATOM 1666 C CA . LYS A 1 206 ? 9.566 -1.704 -8.870 1.00 90.81 206 LYS A CA 1
ATOM 1667 C C . LYS A 1 206 ? 8.621 -2.891 -9.097 1.00 90.81 206 LYS A C 1
ATOM 1669 O O . LYS A 1 206 ? 7.498 -2.874 -8.589 1.00 90.81 206 LYS A O 1
ATOM 1674 N N . PRO A 1 207 ? 9.067 -3.972 -9.761 1.00 87.56 207 PRO A N 1
ATOM 1675 C CA . PRO A 1 207 ? 8.293 -5.207 -9.825 1.00 87.56 207 PRO A CA 1
ATOM 1676 C C . PRO A 1 207 ? 7.951 -5.771 -8.435 1.00 87.56 207 PRO A C 1
ATOM 1678 O O . PRO A 1 207 ? 8.664 -5.557 -7.444 1.00 87.56 207 PRO A O 1
ATOM 1681 N N . ALA A 1 208 ? 6.846 -6.514 -8.353 1.00 81.00 208 ALA A N 1
ATOM 1682 C CA . ALA A 1 208 ? 6.352 -7.083 -7.097 1.00 81.00 208 ALA A CA 1
ATOM 1683 C C . ALA A 1 208 ? 7.313 -8.127 -6.498 1.00 81.00 208 ALA A C 1
ATOM 1685 O O . ALA A 1 208 ? 7.462 -8.208 -5.280 1.00 81.00 208 ALA A O 1
ATOM 1686 N N . ASP A 1 209 ? 7.985 -8.889 -7.358 1.00 84.12 209 ASP A N 1
ATOM 1687 C CA . ASP A 1 209 ? 8.974 -9.915 -7.026 1.00 84.12 209 ASP A CA 1
ATOM 1688 C C . ASP A 1 209 ? 10.367 -9.340 -6.720 1.00 84.12 209 ASP A C 1
ATOM 1690 O O . ASP A 1 209 ? 11.247 -10.063 -6.252 1.00 84.12 209 ASP A O 1
ATOM 1694 N N . TYR A 1 210 ? 10.580 -8.039 -6.942 1.00 86.94 210 TYR A N 1
ATOM 1695 C CA . TYR A 1 210 ? 11.870 -7.401 -6.690 1.00 86.94 210 TYR A CA 1
ATOM 1696 C C . TYR A 1 210 ? 11.999 -7.007 -5.219 1.00 86.94 210 TYR A C 1
ATOM 1698 O O . TYR A 1 210 ? 11.047 -6.543 -4.581 1.00 86.94 210 TYR A O 1
ATOM 1706 N N . GLN A 1 211 ? 13.208 -7.164 -4.681 1.00 84.88 211 GLN A N 1
ATOM 1707 C CA . GLN A 1 211 ? 13.566 -6.602 -3.382 1.00 84.88 211 GLN A CA 1
ATOM 1708 C C . GLN A 1 211 ? 13.665 -5.076 -3.471 1.00 84.88 211 GLN A C 1
ATOM 1710 O O . GLN A 1 211 ? 13.833 -4.507 -4.550 1.00 84.88 211 GLN A O 1
ATOM 1715 N N . TYR A 1 212 ? 13.532 -4.400 -2.333 1.00 84.19 212 TYR A N 1
ATOM 1716 C CA . TYR A 1 212 ? 13.767 -2.962 -2.278 1.00 84.19 212 TYR A CA 1
ATOM 1717 C C . TYR A 1 212 ? 15.231 -2.650 -2.643 1.00 84.19 212 TYR A C 1
ATOM 1719 O O . TYR A 1 212 ? 16.130 -3.412 -2.293 1.00 84.19 212 TYR A O 1
ATOM 1727 N N . GLY A 1 213 ? 15.457 -1.586 -3.419 1.00 87.06 213 GLY A N 1
ATOM 1728 C CA . GLY A 1 213 ? 16.753 -1.301 -4.051 1.00 87.06 213 GLY A CA 1
ATOM 1729 C C . GLY A 1 213 ? 16.997 -2.019 -5.389 1.00 87.06 213 GLY A C 1
ATOM 1730 O O . GLY A 1 213 ? 18.043 -1.817 -6.004 1.00 87.06 213 GLY A O 1
ATOM 1731 N N . ALA A 1 214 ? 16.044 -2.824 -5.873 1.00 90.56 214 ALA A N 1
ATOM 1732 C CA . ALA A 1 214 ? 16.048 -3.389 -7.220 1.00 90.56 214 ALA A CA 1
ATOM 1733 C C . ALA A 1 214 ? 14.855 -2.867 -8.028 1.00 90.56 214 ALA A C 1
ATOM 1735 O O . ALA A 1 214 ? 13.710 -2.929 -7.582 1.00 90.56 214 ALA A O 1
ATOM 1736 N N . TRP A 1 215 ? 15.122 -2.413 -9.249 1.00 93.56 215 TRP A N 1
ATOM 1737 C CA . TRP A 1 215 ? 14.152 -1.770 -10.131 1.00 93.56 215 TRP A CA 1
ATOM 1738 C C . TRP A 1 215 ? 14.261 -2.318 -11.549 1.00 93.56 215 TRP A C 1
ATOM 1740 O O . TRP A 1 215 ? 15.306 -2.836 -11.950 1.00 93.56 215 TRP A O 1
ATOM 1750 N N . LEU A 1 216 ? 13.190 -2.175 -12.319 1.00 95.69 216 LEU A N 1
ATOM 1751 C CA . LEU A 1 216 ? 13.156 -2.503 -13.735 1.00 95.69 216 LEU A CA 1
ATOM 1752 C C . LEU A 1 216 ? 13.052 -1.209 -14.538 1.00 95.69 216 LEU A C 1
ATOM 1754 O O . LEU A 1 216 ? 12.039 -0.519 -14.468 1.00 95.69 216 LEU A O 1
ATOM 1758 N N . ALA A 1 217 ? 14.088 -0.900 -15.310 1.00 97.38 217 ALA A N 1
ATOM 1759 C CA . ALA A 1 217 ? 14.058 0.139 -16.323 1.00 97.38 217 ALA A CA 1
ATOM 1760 C C . ALA A 1 217 ? 13.642 -0.468 -17.666 1.00 97.38 217 ALA A C 1
ATOM 1762 O O . ALA A 1 217 ? 14.279 -1.384 -18.185 1.00 97.38 217 ALA A O 1
ATOM 1763 N N . VAL A 1 218 ? 12.571 0.061 -18.236 1.00 97.69 218 VAL A N 1
ATOM 1764 C CA . VAL A 1 218 ? 12.044 -0.298 -19.545 1.00 97.69 218 VAL A CA 1
ATOM 1765 C C . VAL A 1 218 ? 12.257 0.881 -20.478 1.00 97.69 218 VAL A C 1
ATOM 1767 O O . VAL A 1 218 ? 11.680 1.948 -20.271 1.00 97.69 218 VAL A O 1
ATOM 1770 N N . ILE A 1 219 ? 13.052 0.674 -21.521 1.00 97.25 219 ILE A N 1
ATOM 1771 C CA . ILE A 1 219 ? 13.269 1.651 -22.587 1.00 97.25 219 ILE A CA 1
ATOM 1772 C C . ILE A 1 219 ? 12.414 1.230 -23.779 1.00 97.25 219 ILE A C 1
ATOM 1774 O O . ILE A 1 219 ? 12.510 0.094 -24.238 1.00 97.25 219 ILE A O 1
ATOM 1778 N N . THR A 1 220 ? 11.553 2.121 -24.261 1.00 97.06 220 THR A N 1
ATOM 1779 C CA . THR A 1 220 ? 10.680 1.877 -25.421 1.00 97.06 220 THR A CA 1
ATOM 1780 C C . THR A 1 220 ? 10.913 2.962 -26.457 1.00 97.06 220 THR A C 1
ATOM 1782 O O . THR A 1 220 ? 10.886 4.139 -26.107 1.00 97.06 220 THR A O 1
ATOM 1785 N N . LEU A 1 221 ? 11.142 2.596 -27.715 1.00 94.19 221 LEU A N 1
ATOM 1786 C CA . LEU A 1 221 ? 11.300 3.569 -28.792 1.00 94.19 221 LEU A CA 1
ATOM 1787 C C . LEU A 1 221 ? 9.981 4.313 -29.041 1.00 94.19 221 LEU A C 1
ATOM 1789 O O . LEU A 1 221 ? 8.899 3.725 -29.036 1.00 94.19 221 LEU A O 1
ATOM 1793 N N . THR A 1 222 ? 10.070 5.622 -29.263 1.00 94.50 222 THR A N 1
ATOM 1794 C CA . THR A 1 222 ? 8.945 6.413 -29.776 1.00 94.50 222 THR A CA 1
ATOM 1795 C C . THR A 1 222 ? 8.741 6.098 -31.262 1.00 94.50 222 THR A C 1
ATOM 1797 O O . THR A 1 222 ? 9.628 5.512 -31.881 1.00 94.50 222 THR A O 1
ATOM 1800 N N . PRO A 1 223 ? 7.629 6.516 -31.898 1.00 91.44 223 PRO A N 1
ATOM 1801 C CA . PRO A 1 223 ? 7.461 6.335 -33.341 1.00 91.44 223 PRO A CA 1
ATOM 1802 C C . PRO A 1 223 ? 8.624 6.898 -34.176 1.00 91.44 223 PRO A C 1
ATOM 1804 O O . PRO A 1 223 ? 8.997 6.300 -35.176 1.00 91.44 223 PRO A O 1
ATOM 1807 N N . ALA A 1 224 ? 9.238 8.006 -33.742 1.00 89.06 224 ALA A N 1
ATOM 1808 C CA . ALA A 1 224 ? 10.419 8.566 -34.399 1.00 89.06 224 ALA A CA 1
ATOM 1809 C C . ALA A 1 224 ? 11.660 7.670 -34.229 1.00 89.06 224 ALA A C 1
ATOM 1811 O O . ALA A 1 224 ? 12.396 7.460 -35.184 1.00 89.06 224 ALA A O 1
ATOM 1812 N N . GLY A 1 225 ? 11.877 7.108 -33.034 1.00 88.06 225 GLY A N 1
ATOM 1813 C CA . GLY A 1 225 ? 12.951 6.135 -32.810 1.00 88.06 225 GLY A CA 1
ATOM 1814 C C . GLY A 1 225 ? 12.728 4.819 -33.561 1.00 88.06 225 GLY A C 1
ATOM 1815 O O . GLY A 1 225 ? 13.680 4.231 -34.061 1.00 88.06 225 GLY A O 1
ATOM 1816 N N . ALA A 1 226 ? 11.474 4.382 -33.685 1.00 86.00 226 ALA A N 1
ATOM 1817 C CA . ALA A 1 226 ? 11.104 3.185 -34.432 1.00 86.00 226 ALA A CA 1
ATOM 1818 C C . ALA A 1 226 ? 11.336 3.348 -35.944 1.00 86.00 226 ALA A C 1
ATOM 1820 O O . ALA A 1 226 ? 11.830 2.431 -36.580 1.00 86.00 226 ALA A O 1
ATOM 1821 N N . GLN A 1 227 ? 11.074 4.530 -36.513 1.00 85.12 227 GLN A N 1
ATOM 1822 C CA . GLN A 1 227 ? 11.391 4.800 -37.923 1.00 85.12 227 GLN A CA 1
ATOM 1823 C C . GLN A 1 227 ? 12.888 4.665 -38.212 1.00 85.12 227 GLN A C 1
ATOM 1825 O O . GLN A 1 227 ? 13.267 4.028 -39.187 1.00 85.12 227 GLN A O 1
ATOM 1830 N N . ILE A 1 228 ? 13.733 5.194 -37.325 1.00 79.88 228 ILE A N 1
ATOM 1831 C CA . ILE A 1 228 ? 15.192 5.034 -37.404 1.00 79.88 228 ILE A CA 1
ATOM 1832 C C . ILE A 1 228 ? 15.584 3.549 -37.304 1.00 79.88 228 ILE A C 1
ATOM 1834 O O . ILE A 1 228 ? 16.490 3.080 -37.992 1.00 79.88 228 ILE A O 1
ATOM 1838 N N . ALA A 1 229 ? 14.878 2.799 -36.456 1.00 72.50 229 ALA A N 1
ATOM 1839 C CA . ALA A 1 229 ? 15.044 1.361 -36.271 1.00 72.50 229 ALA A CA 1
ATOM 1840 C C . ALA A 1 229 ? 14.574 0.505 -37.464 1.00 72.50 229 ALA A C 1
ATOM 1842 O O . ALA A 1 229 ? 14.920 -0.670 -37.512 1.00 72.50 229 ALA A O 1
ATOM 1843 N N . ASP A 1 230 ? 13.817 1.061 -38.411 1.00 71.88 230 ASP A N 1
ATOM 1844 C CA . ASP A 1 230 ? 13.325 0.345 -39.596 1.00 71.88 230 ASP A CA 1
ATOM 1845 C C . ASP A 1 230 ? 14.233 0.545 -40.829 1.00 71.88 230 ASP A C 1
ATOM 1847 O O . ASP A 1 230 ? 14.092 -0.149 -41.841 1.00 71.88 230 ASP A O 1
ATOM 1851 N N . GLU A 1 231 ? 15.191 1.476 -40.773 1.00 68.69 231 GLU A N 1
ATOM 1852 C CA . GLU A 1 231 ? 16.143 1.716 -41.859 1.00 68.69 231 GLU A CA 1
ATOM 1853 C C . GLU A 1 231 ? 17.239 0.636 -41.913 1.00 68.69 231 GLU A C 1
ATOM 1855 O O . GLU A 1 231 ? 17.606 0.029 -40.912 1.00 68.69 231 GLU A O 1
ATOM 1860 N N . ALA A 1 232 ? 17.839 0.395 -43.086 1.00 54.00 232 ALA A N 1
ATOM 1861 C CA . ALA A 1 232 ? 18.799 -0.700 -43.320 1.00 54.00 232 ALA A CA 1
ATOM 1862 C C . ALA A 1 232 ? 20.068 -0.694 -42.420 1.00 54.00 232 ALA A C 1
ATOM 1864 O O . ALA A 1 232 ? 20.849 -1.646 -42.456 1.00 54.00 232 ALA A O 1
ATOM 1865 N N . ALA A 1 233 ? 20.285 0.355 -41.616 1.00 56.50 233 ALA A N 1
ATOM 1866 C CA . ALA A 1 233 ? 21.343 0.470 -40.606 1.00 56.50 233 ALA A CA 1
ATOM 1867 C C . ALA A 1 233 ? 20.917 0.033 -39.180 1.00 56.50 233 ALA A C 1
ATOM 1869 O O . ALA A 1 233 ? 21.738 0.083 -38.259 1.00 56.50 233 ALA A O 1
ATOM 1870 N N . ALA A 1 234 ? 19.674 -0.423 -38.999 1.00 59.44 234 ALA A N 1
ATOM 1871 C CA . ALA A 1 234 ? 19.029 -0.741 -37.722 1.00 59.44 234 ALA A CA 1
ATOM 1872 C C . ALA A 1 234 ? 19.822 -1.671 -36.799 1.00 59.44 234 ALA A C 1
ATOM 1874 O O . ALA A 1 234 ? 19.931 -1.414 -35.602 1.00 59.44 234 ALA A O 1
ATOM 1875 N N . ASP A 1 235 ? 20.441 -2.718 -37.349 1.00 63.31 235 ASP A N 1
ATOM 1876 C CA . ASP A 1 235 ? 21.205 -3.684 -36.550 1.00 63.31 235 ASP A CA 1
ATOM 1877 C C . ASP A 1 235 ? 22.414 -3.028 -35.862 1.00 63.31 235 ASP A C 1
ATOM 1879 O O . ASP A 1 235 ? 22.796 -3.432 -34.765 1.00 63.31 235 ASP A O 1
ATOM 1883 N N . LYS A 1 236 ? 22.998 -1.976 -36.459 1.00 64.31 236 LYS A N 1
ATOM 1884 C CA . LYS A 1 236 ? 24.067 -1.178 -35.833 1.00 64.31 236 LYS A CA 1
ATOM 1885 C C . LYS A 1 236 ? 23.533 -0.116 -34.875 1.00 64.31 236 LYS A C 1
ATOM 1887 O O . LYS A 1 236 ? 24.195 0.146 -33.883 1.00 64.31 236 LYS A O 1
ATOM 1892 N N . ALA A 1 237 ? 22.386 0.492 -35.173 1.00 67.94 237 ALA A N 1
ATOM 1893 C CA . ALA A 1 237 ? 21.802 1.561 -34.357 1.00 67.94 237 ALA A CA 1
ATOM 1894 C C . ALA A 1 237 ? 21.105 1.043 -33.084 1.00 67.94 237 ALA A C 1
ATOM 1896 O O . ALA A 1 237 ? 20.882 1.792 -32.140 1.00 67.94 237 ALA A O 1
ATOM 1897 N N . LEU A 1 238 ? 20.726 -0.237 -33.055 1.00 73.62 238 LEU A N 1
ATOM 1898 C CA . LEU A 1 238 ? 19.965 -0.839 -31.956 1.00 73.62 238 LEU A CA 1
ATOM 1899 C C . LEU A 1 238 ? 20.752 -1.874 -31.158 1.00 73.62 238 LEU A C 1
ATOM 1901 O O . LEU A 1 238 ? 20.222 -2.416 -30.183 1.00 73.62 238 LEU A O 1
ATOM 1905 N N . SER A 1 239 ? 21.995 -2.163 -31.552 1.00 76.50 239 SER A N 1
ATOM 1906 C CA . SER A 1 239 ? 22.873 -3.085 -30.841 1.00 76.50 239 SER A CA 1
ATOM 1907 C C . SER A 1 239 ? 24.139 -2.392 -30.354 1.00 76.50 239 SER A C 1
ATOM 1909 O O . SER A 1 239 ? 24.742 -1.579 -31.044 1.00 76.50 239 SER A O 1
ATOM 1911 N N . GLY A 1 240 ? 24.554 -2.738 -29.135 1.00 80.38 240 GLY A N 1
ATOM 1912 C CA . GLY A 1 240 ? 25.833 -2.286 -28.601 1.00 80.38 240 GLY A CA 1
ATOM 1913 C C . GLY A 1 240 ? 25.799 -0.923 -27.921 1.00 80.38 240 GLY A C 1
ATOM 1914 O O . GLY A 1 240 ? 26.816 -0.230 -27.904 1.00 80.38 240 GLY A O 1
ATOM 1915 N N . LEU A 1 241 ? 24.677 -0.575 -27.285 1.00 90.06 241 LEU A N 1
ATOM 1916 C CA . LEU A 1 241 ? 24.632 0.562 -26.374 1.00 90.06 241 LEU A CA 1
ATOM 1917 C C . LEU A 1 241 ? 25.421 0.238 -25.101 1.00 90.06 241 LEU A C 1
ATOM 1919 O O . LEU A 1 241 ? 25.231 -0.810 -24.475 1.00 90.06 241 LEU A O 1
ATOM 1923 N N . CYS A 1 242 ? 26.313 1.146 -24.716 1.00 90.88 242 CYS A N 1
ATOM 1924 C CA . CYS A 1 242 ? 27.096 1.031 -23.491 1.00 90.88 242 CYS A CA 1
ATOM 1925 C C . CYS A 1 242 ? 26.227 1.334 -22.264 1.00 90.88 242 CYS A C 1
ATOM 1927 O O . CYS A 1 242 ? 25.396 2.242 -22.294 1.00 90.88 242 CYS A O 1
ATOM 1929 N N . TYR A 1 243 ? 26.442 0.615 -21.158 1.00 92.56 243 TYR A N 1
ATOM 1930 C CA . TYR A 1 243 ? 25.808 0.991 -19.895 1.00 92.56 243 TYR A CA 1
ATOM 1931 C C . TYR A 1 243 ? 26.372 2.335 -19.412 1.00 92.56 243 TYR A C 1
ATOM 1933 O O . TYR A 1 243 ? 27.594 2.475 -19.338 1.00 92.56 243 TYR A O 1
ATOM 1941 N N . PRO A 1 244 ? 25.526 3.309 -19.041 1.00 91.75 244 PRO A N 1
ATOM 1942 C CA . PRO A 1 244 ? 26.002 4.486 -18.329 1.00 91.75 244 PRO A CA 1
ATOM 1943 C C . PRO A 1 244 ? 26.568 4.103 -16.956 1.00 91.75 244 PRO A C 1
ATOM 1945 O O . PRO A 1 244 ? 26.049 3.218 -16.268 1.00 91.75 244 PRO A O 1
ATOM 1948 N N . THR A 1 245 ? 27.620 4.806 -16.544 1.00 90.44 245 THR A N 1
ATOM 1949 C CA . THR A 1 245 ? 28.212 4.664 -15.211 1.00 90.44 245 THR A CA 1
ATOM 1950 C C . THR A 1 245 ? 27.525 5.613 -14.243 1.00 90.44 245 THR A C 1
ATOM 1952 O O . THR A 1 245 ? 27.408 6.807 -14.506 1.00 90.44 245 THR A O 1
ATOM 1955 N N . PHE A 1 246 ? 27.120 5.089 -13.092 1.00 91.94 246 PHE A N 1
ATOM 1956 C CA . PHE A 1 246 ? 26.451 5.848 -12.044 1.00 91.94 246 PHE A CA 1
ATOM 1957 C C . PHE A 1 246 ? 27.136 5.637 -10.700 1.00 91.94 246 PHE A C 1
ATOM 1959 O O . PHE A 1 246 ? 27.629 4.547 -10.399 1.00 91.94 246 PHE A O 1
ATOM 1966 N N . GLU A 1 247 ? 27.096 6.656 -9.846 1.00 91.19 247 GLU A N 1
ATOM 1967 C CA . GLU A 1 247 ? 27.501 6.491 -8.457 1.00 91.19 247 GLU A CA 1
ATOM 1968 C C . GLU A 1 247 ? 26.495 5.579 -7.737 1.00 91.19 247 GLU A C 1
ATOM 1970 O O . GLU A 1 247 ? 25.303 5.883 -7.643 1.00 91.19 247 GLU A O 1
ATOM 1975 N N . LYS A 1 248 ? 26.983 4.451 -7.206 1.00 90.69 248 LYS A N 1
ATOM 1976 C CA . LYS A 1 248 ? 26.197 3.494 -6.405 1.00 90.69 248 LYS A CA 1
ATOM 1977 C C . LYS A 1 248 ? 24.970 2.903 -7.115 1.00 90.69 248 LYS A C 1
ATOM 1979 O O . LYS A 1 248 ? 24.104 2.328 -6.465 1.00 90.69 248 LYS A O 1
ATOM 1984 N N . ARG A 1 249 ? 24.894 2.968 -8.449 1.00 92.69 249 ARG A N 1
ATOM 1985 C CA . ARG A 1 249 ? 23.940 2.161 -9.227 1.00 92.69 249 ARG A CA 1
ATOM 1986 C C . ARG A 1 249 ? 24.673 1.167 -10.101 1.00 92.69 249 ARG A C 1
ATOM 1988 O O . ARG A 1 249 ? 25.711 1.468 -10.684 1.00 92.69 249 ARG A O 1
ATOM 1995 N N . GLN A 1 250 ? 24.085 -0.009 -10.225 1.00 93.25 250 GLN A N 1
ATOM 1996 C CA . GLN A 1 250 ? 24.481 -1.003 -11.203 1.00 93.25 250 GLN A CA 1
ATOM 1997 C C . GLN A 1 250 ? 23.322 -1.243 -12.158 1.00 93.25 250 GLN A C 1
ATOM 1999 O O . GLN A 1 250 ? 22.204 -1.500 -11.720 1.00 93.25 250 GLN A O 1
ATOM 2004 N N . ILE A 1 251 ? 23.605 -1.192 -13.457 1.00 94.50 251 ILE A N 1
ATOM 2005 C CA . ILE A 1 251 ? 22.634 -1.508 -14.501 1.00 94.50 251 ILE A CA 1
ATOM 2006 C C . ILE A 1 251 ? 23.121 -2.715 -15.275 1.00 94.50 251 ILE A C 1
ATOM 2008 O O . ILE A 1 251 ? 24.292 -2.801 -15.642 1.00 94.50 251 ILE A O 1
ATOM 2012 N N . VAL A 1 252 ? 22.216 -3.654 -15.505 1.00 94.00 252 VAL A N 1
ATOM 2013 C CA . VAL A 1 252 ? 22.465 -4.831 -16.333 1.00 94.00 252 VAL A CA 1
ATOM 2014 C C . VAL A 1 252 ? 21.203 -5.161 -17.109 1.00 94.00 252 VAL A C 1
ATOM 2016 O O . VAL A 1 252 ? 20.105 -5.031 -16.578 1.00 94.00 252 VAL A O 1
ATOM 2019 N N . ALA A 1 253 ? 21.331 -5.617 -18.351 1.00 93.94 253 ALA A N 1
ATOM 2020 C CA . ALA A 1 253 ? 20.190 -6.177 -19.064 1.00 93.94 253 ALA A CA 1
ATOM 2021 C C . ALA A 1 253 ? 19.555 -7.328 -18.269 1.00 93.94 253 ALA A C 1
ATOM 2023 O O . ALA A 1 253 ? 20.242 -8.082 -17.567 1.00 93.94 253 ALA A O 1
ATOM 2024 N N . LYS A 1 254 ? 18.227 -7.426 -18.357 1.00 91.62 254 LYS A N 1
ATOM 2025 C CA . LYS A 1 254 ? 17.465 -8.486 -17.704 1.00 91.62 254 LYS A CA 1
ATOM 2026 C C . LYS A 1 254 ? 17.948 -9.848 -18.213 1.00 91.62 254 LYS A C 1
ATOM 2028 O O . LYS A 1 254 ? 18.163 -10.043 -19.408 1.00 91.62 254 LYS A O 1
ATOM 2033 N N . LYS A 1 255 ? 18.169 -10.783 -17.287 1.00 86.56 255 LYS A N 1
ATOM 2034 C CA . LYS A 1 255 ? 18.666 -12.123 -17.627 1.00 86.56 255 LYS A CA 1
ATOM 2035 C C . LYS A 1 255 ? 17.656 -12.861 -18.502 1.00 86.56 255 LYS A C 1
ATOM 2037 O O . LYS A 1 255 ? 16.454 -12.679 -18.343 1.00 86.56 255 LYS A O 1
ATOM 2042 N N . ASP A 1 256 ? 18.172 -13.699 -19.395 1.00 86.19 256 ASP A N 1
ATOM 2043 C CA . ASP A 1 256 ? 17.400 -14.631 -20.227 1.00 86.19 256 ASP A CA 1
ATOM 2044 C C . ASP A 1 256 ? 16.393 -13.987 -21.200 1.00 86.19 256 ASP A C 1
ATOM 2046 O O . ASP A 1 256 ? 15.570 -14.679 -21.789 1.00 86.19 256 ASP A O 1
ATOM 2050 N N . THR A 1 257 ? 16.479 -12.674 -21.441 1.00 86.00 257 THR A N 1
ATOM 2051 C CA . THR A 1 257 ? 15.604 -11.959 -22.393 1.00 86.00 257 THR A CA 1
ATOM 2052 C C . THR A 1 257 ? 16.285 -11.603 -23.714 1.00 86.00 257 THR A C 1
ATOM 2054 O O . THR A 1 257 ? 15.674 -10.991 -24.583 1.00 86.00 257 THR A O 1
ATOM 2057 N N . GLY A 1 258 ? 17.573 -11.921 -23.867 1.00 88.62 258 GLY A N 1
ATOM 2058 C CA . GLY A 1 258 ? 18.341 -11.588 -25.067 1.00 88.62 258 GLY A CA 1
ATOM 2059 C C . GLY A 1 258 ? 18.748 -10.115 -25.191 1.00 88.62 258 GLY A C 1
ATOM 2060 O O . GLY A 1 258 ? 19.407 -9.782 -26.167 1.00 88.62 258 GLY A O 1
ATOM 2061 N N . TYR A 1 259 ? 18.444 -9.242 -24.220 1.00 93.00 259 TYR A N 1
ATOM 2062 C CA . TYR A 1 259 ? 18.831 -7.818 -24.267 1.00 93.00 259 TYR A CA 1
ATOM 2063 C C . TYR A 1 259 ? 20.335 -7.568 -24.098 1.00 93.00 259 TYR A C 1
ATOM 2065 O O . TYR A 1 259 ? 20.786 -6.441 -24.269 1.00 93.00 259 TYR A O 1
ATOM 2073 N N . HIS A 1 260 ? 21.130 -8.592 -23.782 1.00 91.31 260 HIS A N 1
ATOM 2074 C CA . HIS A 1 260 ? 22.585 -8.480 -23.743 1.00 91.31 260 HIS A CA 1
ATOM 2075 C C . HIS A 1 260 ? 23.169 -8.340 -25.154 1.00 91.31 260 HIS A C 1
ATOM 2077 O O . HIS A 1 260 ? 22.822 -9.091 -26.066 1.00 91.31 260 HIS A O 1
ATOM 2083 N N . ALA A 1 261 ? 24.114 -7.416 -25.308 1.00 90.38 261 ALA A N 1
ATOM 2084 C CA . ALA A 1 261 ? 24.890 -7.244 -26.530 1.00 90.38 261 ALA A CA 1
ATOM 2085 C C . ALA A 1 261 ? 26.342 -6.893 -26.201 1.00 90.38 261 ALA A C 1
ATOM 2087 O O . ALA A 1 261 ? 26.659 -6.495 -25.077 1.00 90.38 261 ALA A O 1
ATOM 2088 N N . MET A 1 262 ? 27.223 -7.030 -27.187 1.00 88.69 262 MET A N 1
ATOM 2089 C CA . MET A 1 262 ? 28.537 -6.403 -27.120 1.00 88.69 262 MET A CA 1
ATOM 2090 C C . MET A 1 262 ? 28.419 -4.951 -27.565 1.00 88.69 262 MET A C 1
ATOM 2092 O O . MET A 1 262 ? 27.765 -4.678 -28.566 1.00 88.69 262 MET A O 1
ATOM 2096 N N . ALA A 1 263 ? 29.058 -4.050 -26.829 1.00 87.12 263 ALA A N 1
ATOM 2097 C CA . ALA A 1 263 ? 29.049 -2.618 -27.073 1.00 87.12 263 ALA A CA 1
ATOM 2098 C C . ALA A 1 263 ? 30.459 -2.087 -27.319 1.00 87.12 263 ALA A C 1
ATOM 2100 O O . ALA A 1 263 ? 31.438 -2.588 -26.756 1.00 87.12 263 ALA A O 1
ATOM 2101 N N . PHE A 1 264 ? 30.527 -1.057 -28.158 1.00 83.62 264 PHE A N 1
ATOM 2102 C CA . PHE A 1 264 ? 31.755 -0.361 -28.511 1.00 83.62 264 PHE A CA 1
ATOM 2103 C C . PHE A 1 264 ? 31.653 1.073 -27.992 1.00 83.62 264 PHE A C 1
ATOM 2105 O O . PHE A 1 264 ? 30.764 1.805 -28.431 1.00 83.62 264 PHE A O 1
ATOM 2112 N N . PRO A 1 265 ? 32.508 1.468 -27.040 1.00 80.44 265 PRO A N 1
ATOM 2113 C CA . PRO A 1 265 ? 32.562 2.843 -26.567 1.00 80.44 265 PRO A CA 1
ATOM 2114 C C . PRO A 1 265 ? 32.841 3.827 -27.714 1.00 80.44 265 PRO A C 1
ATOM 2116 O O . PRO A 1 265 ? 33.677 3.557 -28.578 1.00 80.44 265 PRO A O 1
ATOM 2119 N N . GLU A 1 266 ? 32.168 4.980 -27.720 1.00 72.56 266 GLU A N 1
ATOM 2120 C CA . GLU A 1 266 ? 32.377 6.017 -28.747 1.00 72.56 266 GLU A CA 1
ATOM 2121 C C . GLU A 1 266 ? 33.791 6.619 -28.708 1.00 72.56 266 GLU A C 1
ATOM 2123 O O . GLU A 1 266 ? 34.292 7.102 -29.720 1.00 72.56 266 GLU A O 1
ATOM 2128 N N . ASP A 1 267 ? 34.456 6.555 -27.554 1.00 77.25 267 ASP A N 1
ATOM 2129 C C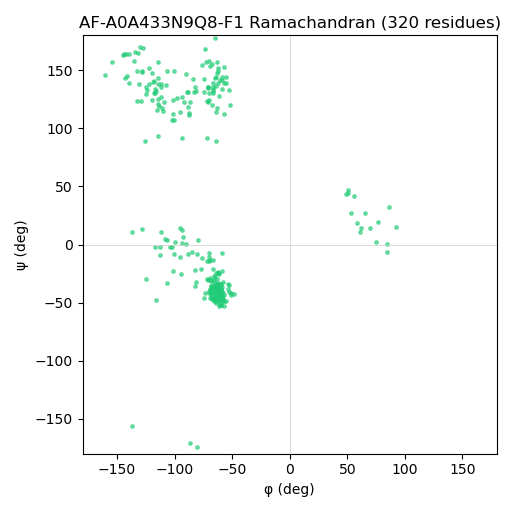A . ASP A 1 267 ? 35.829 7.020 -27.347 1.00 77.25 267 ASP A CA 1
ATOM 2130 C C . ASP A 1 267 ? 36.900 6.031 -27.851 1.00 77.25 267 ASP A C 1
ATOM 2132 O O . ASP A 1 267 ? 38.096 6.284 -27.700 1.00 77.25 267 ASP A O 1
ATOM 2136 N N . GLY A 1 268 ? 36.493 4.920 -28.479 1.00 74.38 268 GLY A N 1
ATOM 2137 C CA . GLY A 1 268 ? 37.408 3.907 -29.006 1.00 74.38 268 GLY A CA 1
ATOM 2138 C C . GLY A 1 268 ? 38.013 2.998 -27.933 1.00 74.38 268 GLY A C 1
ATOM 2139 O O . GLY A 1 268 ? 39.045 2.373 -28.181 1.00 74.38 268 GLY A O 1
ATOM 2140 N N . GLY A 1 269 ? 37.395 2.932 -26.748 1.00 77.56 269 GLY A N 1
ATOM 2141 C CA . GLY A 1 269 ? 37.781 2.024 -25.670 1.00 77.56 269 GLY A CA 1
ATOM 2142 C C . GLY A 1 269 ? 37.597 0.533 -25.989 1.00 77.56 269 GLY A C 1
ATOM 2143 O O . GLY A 1 269 ? 37.114 0.135 -27.052 1.00 77.56 269 GLY A O 1
ATOM 2144 N N . GLU A 1 270 ? 37.990 -0.319 -25.037 1.00 84.12 270 GLU A N 1
ATOM 2145 C CA . GLU A 1 270 ? 37.849 -1.771 -25.168 1.00 84.12 270 GLU A CA 1
ATOM 2146 C C . GLU A 1 270 ? 36.382 -2.206 -25.291 1.00 84.12 270 GLU A C 1
ATOM 2148 O O . GLU A 1 270 ? 35.462 -1.604 -24.732 1.00 84.12 270 GLU A O 1
ATOM 2153 N N . GLN A 1 271 ? 36.171 -3.303 -26.019 1.00 84.75 271 GLN A N 1
ATOM 2154 C CA . GLN A 1 271 ? 34.851 -3.882 -26.214 1.00 84.75 271 GLN A CA 1
ATOM 2155 C C . GLN A 1 271 ? 34.260 -4.320 -24.867 1.00 84.75 271 GLN A C 1
ATOM 2157 O O . GLN A 1 271 ? 34.872 -5.091 -24.126 1.00 84.75 271 GLN A O 1
ATOM 2162 N N . GLN A 1 272 ? 33.040 -3.878 -24.574 1.00 88.88 272 GLN A N 1
ATOM 2163 C CA . GLN A 1 272 ? 32.406 -4.122 -23.281 1.00 88.88 272 GLN A CA 1
ATOM 2164 C C . GLN A 1 272 ? 31.015 -4.733 -23.411 1.00 88.88 272 GLN A C 1
ATOM 2166 O O . GLN A 1 272 ? 30.433 -4.825 -24.493 1.00 88.88 272 GLN A O 1
ATOM 2171 N N . ARG A 1 273 ? 30.465 -5.183 -22.281 1.00 89.06 273 ARG A N 1
ATOM 2172 C CA . ARG A 1 273 ? 29.064 -5.607 -22.226 1.00 89.06 273 ARG A CA 1
ATOM 2173 C C . ARG A 1 273 ? 28.175 -4.379 -22.345 1.00 89.06 273 ARG A C 1
ATOM 2175 O O . ARG A 1 273 ? 28.388 -3.392 -21.650 1.00 89.06 273 ARG A O 1
ATOM 2182 N N . GLY A 1 274 ? 27.150 -4.491 -23.169 1.00 91.88 274 GLY A N 1
ATOM 2183 C CA . GLY A 1 274 ? 26.126 -3.479 -23.343 1.00 91.88 274 GLY A CA 1
ATOM 2184 C C . GLY A 1 274 ? 24.740 -4.088 -23.408 1.00 91.88 274 GLY A C 1
ATOM 2185 O O . GLY A 1 274 ? 24.495 -5.199 -22.910 1.00 91.88 274 GLY A O 1
ATOM 2186 N N . PHE A 1 275 ? 23.841 -3.346 -24.033 1.00 93.81 275 PHE A N 1
ATOM 2187 C CA . PHE A 1 275 ? 22.468 -3.758 -24.254 1.00 93.81 275 PHE A CA 1
ATOM 2188 C C . PHE A 1 275 ? 22.012 -3.469 -25.686 1.00 93.81 275 PHE A C 1
ATOM 2190 O O . PHE A 1 275 ? 22.681 -2.768 -26.449 1.00 93.81 275 PHE A O 1
ATOM 2197 N N . LYS A 1 276 ? 20.888 -4.078 -26.061 1.00 92.50 276 LYS A N 1
ATOM 2198 C CA . LYS A 1 276 ? 20.238 -3.894 -27.358 1.00 92.50 276 LYS A CA 1
ATOM 2199 C C . LYS A 1 276 ? 18.725 -3.822 -27.225 1.00 92.50 276 LYS A C 1
ATOM 2201 O O . LYS A 1 276 ? 18.170 -4.253 -26.212 1.00 92.50 276 LYS A O 1
ATOM 2206 N N . PHE A 1 277 ? 18.080 -3.341 -28.278 1.00 91.94 277 PHE A N 1
ATOM 2207 C CA . PHE A 1 277 ? 16.631 -3.380 -28.420 1.00 91.94 277 PHE A CA 1
ATOM 2208 C C . PHE A 1 277 ? 16.183 -4.664 -29.125 1.00 91.94 277 PHE A C 1
ATOM 2210 O O . PHE A 1 277 ? 16.880 -5.199 -29.986 1.00 91.94 277 PHE A O 1
ATOM 2217 N N . ILE A 1 278 ? 15.011 -5.159 -28.738 1.00 89.94 278 ILE A N 1
ATOM 2218 C CA . ILE A 1 278 ? 14.261 -6.210 -29.428 1.00 89.94 278 ILE A CA 1
ATOM 2219 C C . ILE A 1 278 ? 12.853 -5.650 -29.599 1.00 89.94 278 ILE A C 1
ATOM 2221 O O . ILE A 1 278 ? 12.255 -5.211 -28.617 1.00 89.94 278 ILE A O 1
ATOM 2225 N N . ASP A 1 279 ? 12.367 -5.590 -30.837 1.00 87.81 279 ASP A N 1
ATOM 2226 C CA . ASP A 1 279 ? 11.041 -5.056 -31.178 1.00 87.81 279 ASP A CA 1
ATOM 2227 C C . ASP A 1 279 ? 10.774 -3.663 -30.569 1.00 87.81 279 ASP A C 1
ATOM 2229 O O . ASP A 1 279 ? 9.733 -3.395 -29.970 1.00 87.81 279 ASP A O 1
ATOM 2233 N N . GLY A 1 280 ? 11.772 -2.775 -30.658 1.00 89.88 280 GLY A N 1
ATOM 2234 C CA . GLY A 1 280 ? 11.689 -1.406 -30.138 1.00 89.88 280 GLY A CA 1
ATOM 2235 C C . GLY A 1 280 ? 11.660 -1.293 -28.609 1.00 89.88 280 GLY A C 1
ATOM 2236 O O . GLY A 1 280 ? 11.357 -0.223 -28.080 1.00 89.88 280 GLY A O 1
ATOM 2237 N N . ARG A 1 281 ? 11.992 -2.365 -27.882 1.00 94.12 281 ARG A N 1
ATOM 2238 C CA . ARG A 1 281 ? 11.991 -2.415 -26.415 1.00 94.12 281 ARG A CA 1
ATOM 2239 C C . ARG A 1 281 ? 13.318 -2.933 -25.859 1.00 94.12 281 ARG A C 1
ATOM 2241 O O . ARG A 1 281 ? 13.969 -3.778 -26.463 1.00 94.12 281 ARG A O 1
ATOM 2248 N N . CYS A 1 282 ? 13.709 -2.450 -24.684 1.00 94.94 282 CYS A N 1
ATOM 2249 C CA . CYS A 1 282 ? 14.816 -2.986 -23.896 1.00 94.94 282 CYS A CA 1
ATOM 2250 C C . CYS A 1 282 ? 14.453 -3.000 -22.405 1.00 94.94 282 CYS A C 1
ATOM 2252 O O . CYS A 1 282 ? 13.859 -2.043 -21.906 1.00 94.94 282 CYS A O 1
ATOM 2254 N N . GLU A 1 283 ? 14.813 -4.066 -21.687 1.00 97.25 283 GLU A N 1
ATOM 2255 C CA . GLU A 1 283 ? 14.602 -4.173 -20.238 1.00 97.25 283 GLU A CA 1
ATOM 2256 C C . GLU A 1 283 ? 15.926 -4.348 -19.493 1.00 97.25 283 GLU A C 1
ATOM 2258 O O . GLU A 1 283 ? 16.691 -5.287 -19.746 1.00 97.25 283 GLU A O 1
ATOM 2263 N N . LEU A 1 284 ? 16.167 -3.455 -18.536 1.00 96.94 284 LEU A N 1
ATOM 2264 C CA . LEU A 1 284 ? 17.374 -3.391 -17.728 1.00 96.94 284 LEU A CA 1
ATOM 2265 C C . LEU A 1 284 ? 17.010 -3.452 -16.243 1.00 96.94 284 LEU A C 1
ATOM 2267 O O . LEU A 1 284 ? 16.144 -2.718 -15.772 1.00 96.94 284 LEU A O 1
ATOM 2271 N N . ASN A 1 285 ? 17.710 -4.283 -15.484 1.00 96.00 285 ASN A N 1
ATOM 2272 C CA . ASN A 1 285 ? 17.646 -4.257 -14.033 1.00 96.00 285 ASN A CA 1
ATOM 2273 C C . ASN A 1 285 ? 18.556 -3.145 -13.512 1.00 96.00 285 ASN A C 1
ATOM 2275 O O . ASN A 1 285 ? 19.723 -3.057 -13.903 1.00 96.00 285 ASN A O 1
ATOM 2279 N N . VAL A 1 286 ? 18.027 -2.331 -12.605 1.00 95.06 286 VAL A N 1
ATOM 2280 C CA . VAL A 1 286 ? 18.748 -1.259 -11.918 1.00 95.06 286 VAL A CA 1
ATOM 2281 C C . VAL A 1 286 ? 18.832 -1.619 -10.440 1.00 95.06 286 VAL A C 1
ATOM 2283 O O . VAL A 1 286 ? 17.811 -1.793 -9.780 1.00 95.06 286 VAL A O 1
ATOM 2286 N N . TYR A 1 287 ? 20.048 -1.725 -9.919 1.00 92.75 287 TYR A N 1
ATOM 2287 C CA . TYR A 1 287 ? 20.315 -2.086 -8.532 1.00 92.75 287 TYR A CA 1
ATOM 2288 C C . TYR A 1 287 ? 21.029 -0.957 -7.801 1.00 92.75 287 TYR A C 1
ATOM 2290 O O . TYR A 1 287 ? 21.950 -0.338 -8.341 1.00 92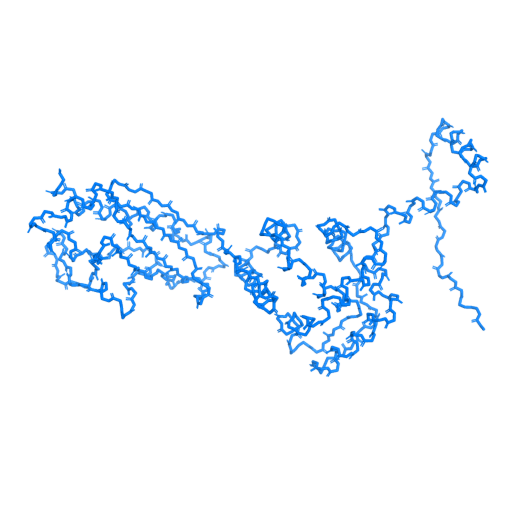.75 287 TYR A O 1
ATOM 2298 N N . SER A 1 288 ? 20.651 -0.735 -6.550 1.00 90.12 288 SER A N 1
ATOM 2299 C CA . SER A 1 288 ? 21.451 0.009 -5.579 1.00 90.12 288 SER A CA 1
ATOM 2300 C C . SER A 1 288 ? 22.660 -0.831 -5.199 1.00 90.12 288 SER A C 1
ATOM 2302 O O . SER A 1 288 ? 22.524 -1.970 -4.754 1.00 90.12 288 SER A O 1
ATOM 2304 N N . LYS A 1 289 ? 23.856 -0.287 -5.406 1.00 84.25 289 LYS A N 1
ATOM 2305 C CA . LYS A 1 289 ? 25.121 -0.977 -5.167 1.00 84.25 289 LYS A CA 1
ATOM 2306 C C . LYS A 1 289 ? 25.910 -0.235 -4.100 1.00 84.25 289 LYS A C 1
ATOM 2308 O O . LYS A 1 289 ? 26.101 0.972 -4.211 1.00 84.25 289 LYS A O 1
ATOM 2313 N N . ASP A 1 290 ? 26.390 -0.964 -3.094 1.00 74.44 290 ASP A N 1
ATOM 2314 C CA . ASP A 1 290 ? 27.248 -0.433 -2.024 1.00 74.44 290 ASP A CA 1
ATOM 2315 C C . ASP A 1 290 ? 26.648 0.806 -1.314 1.00 74.44 290 ASP A C 1
ATOM 2317 O O . ASP A 1 290 ? 27.361 1.662 -0.783 1.00 74.44 290 ASP A O 1
ATOM 2321 N N . TYR A 1 291 ? 25.314 0.921 -1.311 1.00 73.75 291 TYR A N 1
ATOM 2322 C CA . TYR A 1 291 ? 24.575 1.985 -0.641 1.00 73.75 291 TYR A CA 1
ATOM 2323 C C . TYR A 1 291 ? 23.979 1.455 0.663 1.00 73.75 291 TYR A C 1
ATOM 2325 O O . TYR A 1 291 ? 23.020 0.693 0.656 1.00 73.75 291 TYR A O 1
ATOM 2333 N N . ALA A 1 292 ? 24.558 1.880 1.785 1.00 65.88 292 ALA A N 1
ATOM 2334 C CA . ALA A 1 292 ? 24.071 1.567 3.130 1.00 65.88 292 ALA A CA 1
ATOM 2335 C C . ALA A 1 292 ? 23.122 2.645 3.691 1.00 65.88 292 ALA A C 1
ATOM 2337 O O . ALA A 1 292 ? 22.895 2.696 4.899 1.00 65.88 292 ALA A O 1
ATOM 2338 N N . GLY A 1 293 ? 22.641 3.571 2.853 1.00 62.88 293 GLY A N 1
ATOM 2339 C CA . GLY A 1 293 ? 21.744 4.623 3.320 1.00 62.88 293 GLY A CA 1
ATOM 2340 C C . GLY A 1 293 ? 20.350 4.086 3.625 1.00 62.88 293 GLY A C 1
ATOM 2341 O O . GLY A 1 293 ? 19.943 3.038 3.132 1.00 62.88 293 GLY A O 1
ATOM 2342 N N . SER A 1 294 ? 19.625 4.811 4.470 1.00 61.38 294 SER A N 1
ATOM 2343 C CA . SER A 1 294 ? 18.364 4.346 5.050 1.00 61.38 294 SER A CA 1
ATOM 2344 C C . SER A 1 294 ? 17.168 4.386 4.094 1.00 61.38 294 SER A C 1
ATOM 2346 O O . SER A 1 294 ? 16.119 3.867 4.449 1.00 61.38 294 SER A O 1
ATOM 2348 N N . SER A 1 29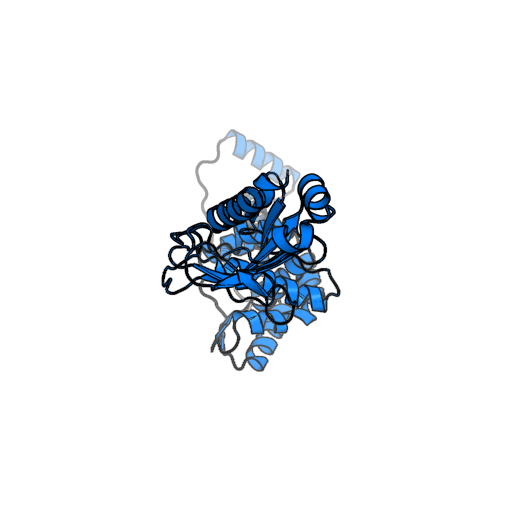5 ? 17.281 5.031 2.925 1.00 73.19 295 SER A N 1
ATOM 2349 C CA . SER A 1 295 ? 16.177 5.170 1.962 1.00 73.19 295 SER A CA 1
ATOM 2350 C C . SER A 1 295 ? 16.685 5.509 0.553 1.00 73.19 295 SER A C 1
ATOM 2352 O O . SER A 1 295 ? 17.657 6.251 0.394 1.00 73.19 295 SER A O 1
ATOM 2354 N N . GLU A 1 296 ? 15.999 5.003 -0.478 1.00 78.31 296 GLU A N 1
ATOM 2355 C CA . GLU A 1 296 ? 16.251 5.332 -1.889 1.00 78.31 296 GLU A CA 1
ATOM 2356 C C . GLU A 1 296 ? 16.037 6.811 -2.202 1.00 78.31 296 GLU A C 1
ATOM 2358 O O . GLU A 1 296 ? 16.642 7.333 -3.140 1.00 78.31 296 GLU A O 1
ATOM 2363 N N . PHE A 1 297 ? 15.236 7.510 -1.397 1.00 72.88 297 PHE A N 1
ATOM 2364 C CA . PHE A 1 297 ? 15.056 8.952 -1.505 1.00 72.88 297 PHE A CA 1
ATOM 2365 C C . PHE A 1 297 ? 16.379 9.713 -1.346 1.00 72.88 297 PHE A C 1
ATOM 2367 O O . PHE A 1 297 ? 16.619 10.701 -2.038 1.00 72.88 297 PHE A O 1
ATOM 2374 N N . TYR A 1 298 ? 17.265 9.232 -0.471 1.00 78.12 298 TYR A N 1
ATOM 2375 C CA . TYR A 1 298 ? 18.579 9.832 -0.230 1.00 78.12 298 TYR A CA 1
ATOM 2376 C C . TYR A 1 298 ? 19.692 9.165 -1.045 1.00 78.12 298 TYR A C 1
ATOM 2378 O O . TYR A 1 298 ? 20.879 9.335 -0.738 1.00 78.12 298 TYR A O 1
ATOM 2386 N N . HIS A 1 299 ? 19.342 8.363 -2.053 1.00 86.69 299 HIS A N 1
ATOM 2387 C CA . HIS A 1 299 ? 20.335 7.754 -2.922 1.00 86.69 299 HIS A CA 1
ATOM 2388 C C . HIS A 1 299 ? 21.043 8.852 -3.743 1.00 86.69 299 HIS A C 1
ATOM 2390 O O . HIS A 1 299 ? 20.363 9.677 -4.356 1.00 86.69 299 HIS A O 1
ATOM 2396 N N . PRO A 1 300 ? 22.391 8.873 -3.822 1.00 87.31 300 PRO A N 1
ATOM 2397 C CA . PRO A 1 300 ? 23.130 9.946 -4.507 1.00 87.31 300 PRO A CA 1
ATOM 2398 C C . PRO A 1 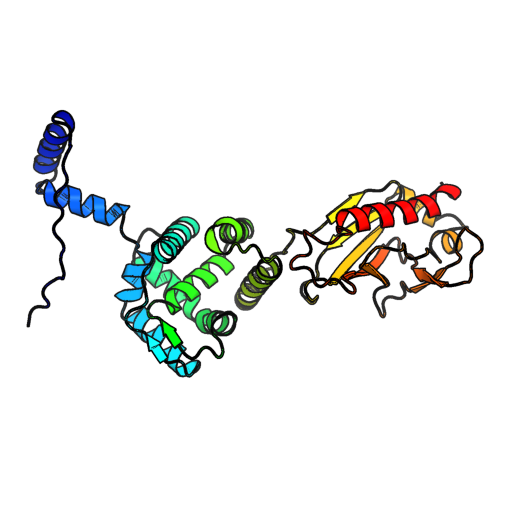300 ? 22.821 10.037 -6.006 1.00 87.31 300 PRO A C 1
ATOM 2400 O O . PRO A 1 300 ? 22.947 11.095 -6.609 1.00 87.31 300 PRO A O 1
ATOM 2403 N N . THR A 1 301 ? 22.374 8.927 -6.595 1.00 90.12 301 THR A N 1
ATOM 2404 C CA . THR A 1 301 ? 21.826 8.865 -7.956 1.00 90.12 301 THR A CA 1
ATOM 2405 C C . THR A 1 301 ? 20.336 8.494 -7.890 1.00 90.12 301 THR A C 1
ATOM 2407 O O . THR A 1 301 ? 20.018 7.297 -7.814 1.00 90.12 301 THR A O 1
ATOM 2410 N N . PRO A 1 302 ? 19.414 9.476 -7.872 1.00 91.31 302 PRO A N 1
ATOM 2411 C CA . PRO A 1 302 ? 17.972 9.228 -7.876 1.00 91.31 302 PRO A CA 1
ATOM 2412 C C . PRO A 1 302 ? 17.515 8.511 -9.152 1.00 91.31 302 PRO A C 1
ATOM 2414 O O . PRO A 1 302 ? 18.092 8.719 -10.220 1.00 91.31 302 PRO A O 1
ATOM 2417 N N . LEU A 1 303 ? 16.433 7.727 -9.082 1.00 93.12 303 LEU A N 1
ATOM 2418 C CA . LEU A 1 303 ? 15.897 7.000 -10.247 1.00 93.12 303 LEU A CA 1
ATOM 2419 C C . LEU A 1 303 ? 15.531 7.928 -11.412 1.00 93.12 303 LEU A C 1
ATOM 2421 O O . LEU A 1 303 ? 15.711 7.567 -12.570 1.00 93.12 303 LEU A O 1
ATOM 2425 N N . LYS A 1 304 ? 15.099 9.158 -11.118 1.00 94.38 304 LYS A N 1
ATOM 2426 C CA . LYS A 1 304 ? 14.855 10.178 -12.143 1.00 94.38 304 LYS A CA 1
ATOM 2427 C C . LYS A 1 304 ? 16.101 10.519 -12.950 1.00 94.38 304 LYS A C 1
ATOM 2429 O O . LYS A 1 304 ? 16.028 10.558 -14.173 1.00 94.38 304 LYS A O 1
ATOM 2434 N N . HIS A 1 305 ? 17.240 10.671 -12.284 1.00 95.12 305 HIS A N 1
ATOM 2435 C CA . HIS A 1 305 ? 18.501 10.911 -12.972 1.00 95.12 305 HIS A CA 1
ATOM 2436 C C . HIS A 1 305 ? 18.932 9.692 -13.803 1.00 95.12 305 HIS A C 1
ATOM 2438 O O . HIS A 1 305 ? 19.416 9.842 -14.922 1.00 95.12 305 HIS A O 1
ATOM 2444 N N . VAL A 1 306 ? 18.686 8.475 -13.300 1.00 95.94 306 VAL A N 1
ATOM 2445 C CA . VAL A 1 306 ? 18.928 7.244 -14.071 1.00 95.94 306 VAL A CA 1
ATOM 2446 C C . VAL A 1 306 ? 18.093 7.224 -15.355 1.00 95.94 306 VAL A C 1
ATOM 2448 O O . VAL A 1 306 ? 18.634 6.945 -16.423 1.00 95.94 306 VAL A O 1
ATOM 2451 N N . ALA A 1 307 ? 16.800 7.551 -15.273 1.00 97.31 307 ALA A N 1
ATOM 2452 C CA . ALA A 1 307 ? 15.906 7.583 -16.430 1.00 97.31 307 ALA A CA 1
ATOM 2453 C C . ALA A 1 307 ? 16.334 8.632 -17.473 1.00 97.31 307 ALA A C 1
ATOM 2455 O O . ALA A 1 307 ? 16.380 8.325 -18.663 1.00 97.31 307 ALA A O 1
ATOM 2456 N N . GLU A 1 308 ? 16.705 9.836 -17.024 1.00 97.44 308 GLU A N 1
ATOM 2457 C CA . GLU A 1 308 ? 17.220 10.922 -17.872 1.00 97.44 308 GLU A CA 1
ATOM 2458 C C . GLU A 1 308 ? 18.489 10.510 -18.630 1.00 97.44 308 GLU A C 1
ATOM 2460 O O . GLU A 1 308 ? 18.598 10.713 -19.839 1.00 97.44 308 GLU A O 1
ATOM 2465 N N . VAL A 1 309 ? 19.451 9.896 -17.939 1.00 96.81 309 VAL A N 1
ATOM 2466 C CA . VAL A 1 309 ? 20.715 9.478 -18.557 1.00 96.81 309 VAL A CA 1
ATOM 2467 C C . VAL A 1 309 ? 20.508 8.302 -19.512 1.00 96.81 309 VAL A C 1
ATOM 2469 O O . VAL A 1 309 ? 21.083 8.311 -20.596 1.00 96.81 309 VAL A O 1
ATOM 2472 N N . LEU A 1 310 ? 19.664 7.319 -19.172 1.00 96.69 310 LEU A N 1
ATOM 2473 C CA . LEU A 1 310 ? 19.330 6.219 -20.090 1.00 96.69 310 LEU A CA 1
ATOM 2474 C C . LEU A 1 310 ? 18.671 6.730 -21.379 1.00 96.69 310 LEU A C 1
ATOM 2476 O O . LEU A 1 310 ? 19.002 6.250 -22.467 1.00 96.69 310 LEU A O 1
ATOM 2480 N N . ALA A 1 311 ? 17.783 7.722 -21.268 1.00 96.56 311 ALA A N 1
ATOM 2481 C CA . ALA A 1 311 ? 17.175 8.362 -22.428 1.00 96.56 311 ALA A CA 1
ATOM 2482 C C . ALA A 1 311 ? 18.216 9.132 -23.248 1.00 96.56 311 ALA A C 1
ATOM 2484 O O . ALA A 1 311 ? 18.294 8.942 -24.454 1.00 96.56 311 ALA A O 1
ATOM 2485 N N . SER A 1 312 ? 19.073 9.921 -22.594 1.00 95.19 312 SER A N 1
ATOM 2486 C CA . SER A 1 312 ? 20.142 10.685 -23.249 1.00 95.19 312 SER A CA 1
ATOM 2487 C C . SER A 1 312 ? 21.139 9.793 -23.999 1.00 95.19 312 SER A C 1
ATOM 2489 O O . SER A 1 312 ? 21.493 10.092 -25.137 1.00 95.19 312 SER A O 1
ATOM 2491 N N . VAL A 1 313 ? 21.553 8.667 -23.406 1.00 92.25 313 VAL A N 1
ATOM 2492 C CA . VAL A 1 313 ? 22.436 7.682 -24.058 1.00 92.25 313 VAL A CA 1
ATOM 2493 C C . VAL A 1 313 ? 21.758 7.075 -25.283 1.00 92.25 313 VAL A C 1
ATOM 2495 O O . VAL A 1 313 ? 22.370 6.990 -26.344 1.00 92.25 313 VAL A O 1
ATOM 2498 N N . THR A 1 314 ? 20.487 6.688 -25.157 1.00 91.69 314 THR A N 1
ATOM 2499 C CA . THR A 1 314 ? 19.722 6.117 -26.274 1.00 91.69 314 THR A CA 1
ATOM 2500 C C . THR A 1 314 ? 19.532 7.145 -27.389 1.00 91.69 314 THR A C 1
ATOM 2502 O O . THR A 1 314 ? 19.798 6.860 -28.553 1.00 91.69 314 THR A O 1
ATOM 2505 N N . ASP A 1 315 ? 19.134 8.367 -27.041 1.00 91.75 315 ASP A N 1
ATOM 2506 C CA . ASP A 1 315 ? 18.902 9.436 -28.004 1.00 91.75 315 ASP A CA 1
ATOM 2507 C C . ASP A 1 315 ? 20.193 9.872 -28.698 1.00 91.75 315 ASP A C 1
ATOM 2509 O O . ASP A 1 315 ? 20.193 10.111 -29.904 1.00 91.75 315 ASP A O 1
ATOM 2513 N N . GLY A 1 316 ? 21.292 9.974 -27.947 1.00 89.56 316 GLY A N 1
ATOM 2514 C CA . GLY A 1 316 ? 22.617 10.284 -28.473 1.00 89.56 316 GLY A CA 1
ATOM 2515 C C . GLY A 1 316 ? 23.081 9.237 -29.477 1.00 89.56 316 GLY A C 1
ATOM 2516 O O . GLY A 1 316 ? 23.554 9.603 -30.550 1.00 89.56 316 GLY A O 1
ATOM 2517 N N . HIS A 1 317 ? 22.847 7.959 -29.171 1.00 87.00 317 HIS A N 1
ATOM 251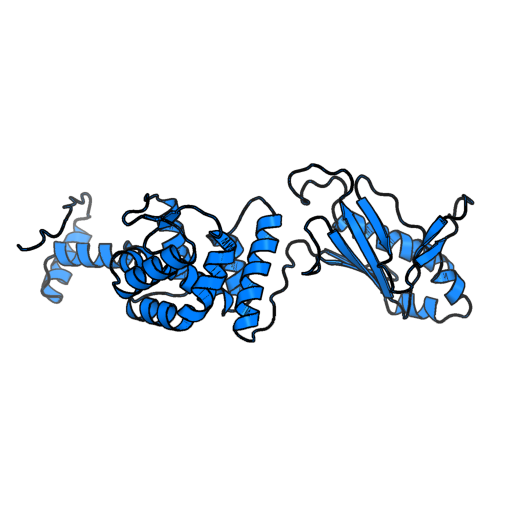8 C CA . HIS A 1 317 ? 23.196 6.848 -30.048 1.00 87.00 317 HIS A CA 1
ATOM 2519 C C . HIS A 1 317 ? 22.344 6.800 -31.326 1.00 87.00 317 HIS A C 1
ATOM 2521 O O . HIS A 1 317 ? 22.859 6.485 -32.394 1.00 87.00 317 HIS A O 1
ATOM 2527 N N . LEU A 1 318 ? 21.055 7.155 -31.245 1.00 87.12 318 LEU A N 1
ATOM 2528 C CA . LEU A 1 318 ? 20.151 7.169 -32.403 1.00 87.12 318 LEU A CA 1
ATOM 2529 C C . LEU A 1 318 ? 20.256 8.446 -33.250 1.00 87.12 318 LEU A C 1
ATOM 2531 O O . LEU A 1 318 ? 19.922 8.431 -34.431 1.00 87.12 318 LEU A O 1
ATOM 2535 N N . LYS A 1 319 ? 20.751 9.554 -32.687 1.00 87.06 319 LYS A N 1
ATOM 2536 C CA . LYS A 1 319 ? 20.847 10.858 -33.363 1.00 87.06 319 LYS A CA 1
ATOM 2537 C C . LYS A 1 319 ? 21.586 10.847 -34.715 1.00 87.06 319 LYS A C 1
ATOM 2539 O O . LYS A 1 319 ? 21.136 11.583 -35.587 1.00 87.06 319 LYS A O 1
ATOM 2544 N N . PRO A 1 320 ? 22.683 10.094 -34.933 1.00 83.88 320 PRO A N 1
ATOM 2545 C CA . PRO A 1 320 ? 23.359 10.033 -36.234 1.00 83.88 320 PRO A CA 1
ATOM 2546 C C . PRO A 1 320 ? 22.535 9.375 -37.349 1.00 83.88 320 PRO A C 1
ATOM 2548 O O . PRO A 1 320 ? 22.923 9.465 -38.511 1.00 83.88 320 PRO A O 1
ATOM 2551 N N . PHE A 1 321 ? 21.442 8.700 -36.993 1.00 78.00 321 PHE A N 1
ATOM 2552 C CA . PHE A 1 321 ? 20.568 7.964 -37.903 1.00 78.00 321 PHE A CA 1
ATOM 2553 C C . PHE A 1 321 ? 19.206 8.657 -38.107 1.00 78.00 321 PHE A C 1
ATOM 2555 O O . PHE A 1 321 ? 18.333 8.088 -38.749 1.00 78.00 321 PHE A O 1
ATOM 2562 N N . ALA A 1 322 ? 19.019 9.854 -37.535 1.00 75.38 322 ALA A N 1
ATOM 2563 C CA . ALA A 1 322 ? 17.803 10.670 -37.615 1.00 75.38 322 ALA A CA 1
ATOM 2564 C C . ALA A 1 322 ? 17.951 11.821 -38.617 1.00 75.38 322 ALA A C 1
ATOM 2566 O O . ALA A 1 322 ? 16.930 12.187 -39.240 1.00 75.38 322 ALA A O 1
#

pLDDT: mean 90.07, std 10.33, range [31.45, 98.69]

Mean predicted aligned error: 8.08 Å

Solvent-accessible surface area (backbone atoms only — not comparable to full-atom values): 18343 Å² total; per-residue (Å²): 132,83,78,76,77,92,75,84,89,82,88,89,80,86,78,53,71,71,55,51,53,51,46,51,52,50,20,62,76,68,74,41,59,59,69,56,54,52,48,53,52,45,50,71,74,68,56,55,57,63,56,52,46,21,70,70,34,67,66,38,48,54,48,30,53,52,52,22,62,75,60,70,21,46,72,37,84,75,67,91,85,51,77,64,59,53,48,48,43,48,52,50,31,59,77,70,68,60,86,52,70,67,58,52,51,52,43,35,64,74,23,50,89,48,27,65,60,46,43,57,74,76,50,58,88,35,69,57,47,44,60,28,46,48,44,54,32,9,51,52,45,52,45,38,71,49,54,68,67,56,47,50,51,43,36,74,74,68,65,63,59,96,42,62,63,55,54,54,51,50,41,50,57,33,32,59,53,16,51,80,68,76,42,83,73,66,82,74,56,92,79,48,38,77,34,80,44,87,28,28,34,20,38,34,37,60,55,90,91,46,56,87,62,37,33,40,36,37,39,34,46,33,76,68,31,42,54,43,53,70,39,99,60,19,75,64,62,40,40,18,46,65,69,82,87,53,72,52,47,45,75,43,48,40,80,96,68,73,21,62,32,68,10,63,49,91,87,70,55,76,80,39,77,19,29,26,54,56,94,53,31,32,51,28,36,38,32,64,36,99,67,88,67,89,40,72,88,75,37,95,59,38,69,62,58,52,29,49,50,56,24,49,53,52,33,61,60,40,53,88,64,110

Radius of gyration: 29.12 Å; Cα contacts (8 Å, |Δi|>4): 439; chains: 1; bounding box: 76×52×86 Å